Protein AF-A0AAU7DXV3-F1 (afdb_monomer)

Radius of gyration: 28.18 Å; Cα contacts (8 Å, |Δi|>4): 197; chains: 1; bounding box: 68×92×75 Å

Foldseek 3Di:
DDPDDDLQQWADQPVPPRQGDGQKDKAFPPPDDPDDDDDGDIWIWGFDPPADPVLSVVRSVLVVLVVVLVVLVVVLVVCVVVLVVVLVVQVVVCVVVVHDPVSNVVSVVSVVVSVVSVVVSVVSPPDGSDLVVSVVVGPDNGIFTDDPVVSVLLSVLCVVPVVCNVVLSNLVVLLRLLVVLLVLLVVLLVLVVVAPDDDPVVSVVSVVVSVVSVVLSVVSVVVSCCSSPPPPPPPPPPVVVVVVSVVVSVVCSCCSVPPVNVVSVVVSVVSVVVPDDDDPDPPDDDDD

Mean predicted aligned error: 14.92 Å

Solvent-accessible surface area (backbone atoms only — not comparable to full-atom values): 17044 Å² total; per-residue (Å²): 136,85,84,73,74,82,83,77,61,85,39,66,65,47,90,89,71,83,52,65,42,61,53,59,47,77,47,70,58,69,82,84,71,99,60,99,77,71,79,75,52,64,49,33,28,39,37,49,89,82,61,53,74,66,50,47,50,54,48,38,52,53,51,52,52,48,54,51,51,54,51,52,49,53,50,48,64,64,43,48,62,58,49,53,50,51,40,52,52,51,51,51,52,40,62,76,65,68,52,63,77,74,62,56,51,58,51,49,51,51,52,50,52,52,51,50,54,51,48,54,50,53,63,66,56,75,68,69,88,45,72,66,61,50,52,71,75,30,97,54,83,49,68,43,80,46,55,68,67,58,51,52,54,50,51,53,43,28,72,75,37,63,90,52,32,62,60,53,48,54,51,52,44,52,43,46,52,50,51,49,52,49,52,54,51,50,52,50,50,54,56,48,74,72,44,91,88,66,59,68,68,60,54,53,54,51,51,52,51,50,52,51,51,52,50,52,46,52,56,44,49,53,51,50,50,41,71,73,52,65,60,95,66,82,68,72,75,52,67,63,61,57,51,52,49,51,50,52,50,52,50,49,52,48,47,38,67,73,49,49,52,55,49,54,50,50,53,52,46,54,57,50,63,74,64,58,72,81,78,78,78,83,76,75,79,84,79,134

Nearest PDB structures (foldseek):
  3hai-assembly1_B  TM=2.907E-01  e=1.661E-01  Homo sapiens
  3m3w-assembly1_A  TM=2.605E-01  e=4.568E-01  Mus musculus
  4tql-assembly1_A  TM=2.952E-01  e=2.139E+00  synthetic construct
  8x2t-assembly1_A-2  TM=1.668E-01  e=1.256E+00  Homo sapiens

Organism: NCBI:txid3120821

Sequence (288 aa):
MDLRATHHLPGDSVPAAGVTIPRWIEIKDRRDQPQATSAQRSSFYVVSPECTLDDARIFAHLYGQRDRMERTYQLLSKTQTSFVLATVIGVILIVMSQASAWWFLVPAGLIAGHQAILRDAATEIIKPFNAATIAEITKSPMLLSVSKAEYLVVSRFAAKYPKRASEVHRMMWRVRALEKLYGDAEQAVGKLNKRSGVSPAGLVQTRARLAALHKLIHDARTSLHALVNPPRVVNPLQRGNLLELVHEINSVLRLGLDDLVPRIDSQTQQLHERILPDQPDEQTPKLP

Structure (mmCIF, N/CA/C/O backbone):
data_AF-A0AAU7DXV3-F1
#
_entry.id   AF-A0AAU7DXV3-F1
#
loop_
_atom_site.group_PDB
_atom_site.id
_atom_site.type_symbol
_atom_site.label_atom_id
_atom_site.label_alt_id
_atom_site.label_comp_id
_atom_site.label_asym_id
_atom_site.label_entity_id
_atom_site.label_seq_id
_atom_site.pdbx_PDB_ins_code
_atom_site.Cartn_x
_atom_site.Cartn_y
_atom_site.Cartn_z
_atom_site.occupancy
_atom_site.B_iso_or_equiv
_atom_site.auth_seq_id
_atom_site.auth_comp_id
_atom_site.auth_asym_id
_atom_site.auth_atom_id
_atom_site.pdbx_PDB_model_num
ATOM 1 N N . MET A 1 1 ? 26.969 -9.405 -13.796 1.00 23.97 1 MET A N 1
ATOM 2 C CA . MET A 1 1 ? 26.407 -9.061 -12.471 1.00 23.97 1 MET 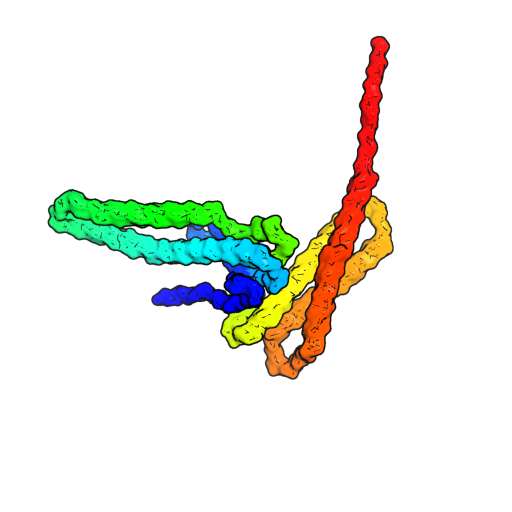A CA 1
ATOM 3 C C . MET A 1 1 ? 24.955 -8.661 -12.674 1.00 23.97 1 MET A C 1
ATOM 5 O O . MET A 1 1 ? 24.682 -7.544 -13.095 1.00 23.97 1 MET A O 1
ATOM 9 N N . ASP A 1 2 ? 24.047 -9.611 -12.462 1.00 21.86 2 ASP A N 1
ATOM 10 C CA . ASP A 1 2 ? 22.609 -9.445 -12.678 1.00 21.86 2 ASP A CA 1
ATOM 11 C C . ASP A 1 2 ? 21.956 -8.691 -11.518 1.00 21.86 2 ASP A C 1
ATOM 13 O O . ASP A 1 2 ? 21.797 -9.215 -10.412 1.00 21.86 2 ASP A O 1
ATOM 17 N N . LEU A 1 3 ? 21.549 -7.448 -11.779 1.00 21.78 3 LEU A N 1
ATOM 18 C CA . LEU A 1 3 ? 20.651 -6.707 -10.900 1.00 21.78 3 LEU A CA 1
ATOM 19 C C . LEU A 1 3 ? 19.242 -7.276 -11.071 1.00 21.78 3 LEU A C 1
ATOM 21 O O . LEU A 1 3 ? 18.533 -6.985 -12.034 1.00 21.78 3 LEU A O 1
ATOM 25 N N . ARG A 1 4 ? 18.918 -8.157 -10.124 1.00 23.36 4 ARG A N 1
ATOM 26 C CA . ARG A 1 4 ? 17.681 -8.920 -9.988 1.00 23.36 4 ARG A CA 1
ATOM 27 C C . ARG A 1 4 ? 16.426 -8.053 -10.082 1.00 23.36 4 ARG A C 1
ATOM 29 O O . ARG A 1 4 ? 16.363 -6.948 -9.550 1.00 23.36 4 ARG A O 1
ATOM 36 N N . ALA A 1 5 ? 15.436 -8.667 -10.721 1.00 24.77 5 ALA A N 1
ATOM 37 C CA . ALA A 1 5 ? 14.042 -8.287 -10.843 1.00 24.77 5 ALA A CA 1
ATOM 38 C C . ALA A 1 5 ? 13.487 -7.502 -9.644 1.00 24.77 5 ALA A C 1
ATOM 40 O O . ALA A 1 5 ? 13.610 -7.917 -8.489 1.00 24.77 5 ALA A O 1
ATOM 41 N N . THR A 1 6 ? 12.775 -6.417 -9.946 1.00 33.44 6 THR A N 1
ATOM 42 C CA . THR A 1 6 ? 11.704 -5.923 -9.085 1.00 33.44 6 THR A CA 1
ATOM 43 C C . THR A 1 6 ? 10.785 -7.106 -8.785 1.00 33.44 6 THR A C 1
ATOM 45 O O . THR A 1 6 ? 10.202 -7.701 -9.690 1.00 33.44 6 THR A O 1
ATOM 48 N N . HIS A 1 7 ? 10.714 -7.517 -7.518 1.00 34.88 7 HIS A N 1
ATOM 49 C CA . HIS A 1 7 ? 9.819 -8.581 -7.072 1.00 34.88 7 HIS A CA 1
ATOM 50 C C . HIS A 1 7 ? 8.361 -8.117 -7.224 1.00 34.88 7 HIS A C 1
ATOM 52 O O . HIS A 1 7 ? 7.724 -7.696 -6.263 1.00 34.88 7 HIS A O 1
ATOM 58 N N . HIS A 1 8 ? 7.821 -8.192 -8.439 1.00 40.97 8 HIS A N 1
ATOM 59 C CA . HIS A 1 8 ? 6.387 -8.148 -8.677 1.00 40.97 8 HIS A CA 1
ATOM 60 C C . HIS A 1 8 ? 5.822 -9.497 -8.248 1.00 40.97 8 HIS A C 1
ATOM 62 O O . HIS A 1 8 ? 5.838 -10.476 -8.990 1.00 40.97 8 HIS A O 1
ATOM 68 N N . LEU A 1 9 ? 5.374 -9.573 -6.999 1.00 40.91 9 LEU A N 1
ATOM 69 C CA . LEU A 1 9 ? 4.515 -10.670 -6.577 1.00 40.91 9 LEU A CA 1
ATOM 70 C C . LEU A 1 9 ? 3.182 -10.536 -7.325 1.00 40.91 9 LEU A C 1
ATOM 72 O O . LEU A 1 9 ? 2.675 -9.415 -7.416 1.00 40.91 9 LEU A O 1
ATOM 76 N N . PRO A 1 10 ? 2.617 -11.635 -7.858 1.00 41.09 10 PRO A N 1
ATOM 77 C CA . PRO A 1 10 ? 1.375 -11.583 -8.618 1.00 41.09 10 PRO A CA 1
ATOM 78 C C . PRO A 1 10 ? 0.284 -10.892 -7.792 1.00 41.09 10 PRO A C 1
ATOM 80 O O . PRO A 1 10 ? 0.083 -11.222 -6.618 1.00 41.09 10 PRO A O 1
ATOM 83 N N . GLY A 1 11 ? -0.349 -9.886 -8.401 1.00 43.00 11 GLY A N 1
ATOM 84 C CA . GLY A 1 11 ? -1.454 -9.125 -7.824 1.00 43.00 11 GLY A CA 1
ATOM 85 C C . GLY A 1 11 ? -2.671 -10.006 -7.544 1.00 43.00 11 GLY A C 1
ATOM 86 O O . GLY A 1 11 ? -2.811 -11.078 -8.132 1.00 43.00 11 GLY A O 1
ATOM 87 N N . ASP A 1 12 ? -3.565 -9.555 -6.663 1.00 44.47 12 ASP A N 1
ATOM 88 C CA . ASP A 1 12 ? -4.934 -10.075 -6.681 1.00 44.47 12 ASP A CA 1
ATOM 89 C C . ASP A 1 12 ? -5.603 -9.518 -7.949 1.00 44.47 12 ASP A C 1
ATOM 91 O O . ASP A 1 12 ? -5.642 -8.307 -8.167 1.00 44.47 12 ASP A O 1
ATOM 95 N N . SER A 1 13 ? -6.076 -10.400 -8.827 1.00 39.62 13 SER A N 1
ATOM 96 C CA . SER A 1 13 ? -6.928 -10.010 -9.949 1.00 39.62 13 SER A CA 1
ATOM 97 C C . SER A 1 13 ? -8.260 -9.518 -9.394 1.00 39.62 13 SER A C 1
ATOM 99 O O . SER A 1 13 ? -8.896 -10.261 -8.645 1.00 39.62 13 SER A O 1
ATOM 101 N N . VAL A 1 14 ? -8.725 -8.329 -9.787 1.00 41.31 14 VAL A N 1
ATOM 102 C CA . VAL A 1 14 ? -10.138 -7.973 -9.599 1.00 41.31 14 VAL A CA 1
ATOM 103 C C . VAL A 1 14 ? -10.930 -8.805 -10.619 1.00 41.31 14 VAL A C 1
ATOM 105 O O . VAL A 1 14 ? -10.801 -8.563 -11.824 1.00 41.31 14 VAL A O 1
ATOM 108 N N . PRO A 1 15 ? -11.709 -9.817 -10.188 1.00 38.31 15 PRO A N 1
ATOM 109 C CA . PRO A 1 15 ? -12.202 -10.870 -11.080 1.00 38.31 15 PRO A CA 1
ATOM 110 C C . PRO A 1 15 ? -13.243 -10.393 -12.107 1.00 38.31 15 PRO A C 1
ATOM 112 O O . PRO A 1 15 ? -13.575 -11.142 -13.017 1.00 38.31 15 PRO A O 1
ATOM 115 N N . ALA A 1 16 ? -13.722 -9.147 -12.019 1.00 38.19 16 ALA A N 1
ATOM 116 C CA . ALA A 1 16 ? -14.745 -8.610 -12.916 1.00 38.19 16 ALA A CA 1
ATOM 117 C C . ALA A 1 16 ? -14.208 -7.820 -14.133 1.00 38.19 16 ALA A C 1
ATOM 119 O O . ALA A 1 16 ? -15.005 -7.448 -14.988 1.00 38.19 16 ALA A O 1
ATOM 120 N N . ALA A 1 17 ? -12.898 -7.536 -14.244 1.00 37.44 17 ALA A N 1
ATOM 121 C CA . ALA A 1 17 ? -12.400 -6.634 -15.304 1.00 37.44 17 ALA A CA 1
ATOM 122 C C . ALA A 1 17 ? -11.000 -6.911 -15.878 1.00 37.44 17 ALA A C 1
ATOM 124 O O . ALA A 1 17 ? -10.535 -6.133 -16.708 1.00 37.44 17 ALA A O 1
ATOM 125 N N . GLY A 1 18 ? -10.289 -7.956 -15.442 1.00 51.56 18 GLY A N 1
ATOM 126 C CA . GLY A 1 18 ? -8.936 -8.242 -15.951 1.00 51.56 18 GLY A CA 1
ATOM 127 C C . GLY A 1 18 ? -7.875 -7.187 -15.587 1.00 51.56 18 GLY A C 1
ATOM 128 O O . GLY A 1 18 ? -6.775 -7.201 -16.134 1.00 51.56 18 GLY A O 1
ATOM 129 N N . VAL A 1 19 ? -8.174 -6.278 -14.652 1.00 55.31 19 VAL A N 1
ATOM 130 C CA . VAL A 1 19 ? -7.225 -5.276 -14.152 1.00 55.31 19 VAL A CA 1
ATOM 131 C C . VAL A 1 19 ? -6.403 -5.900 -13.025 1.00 55.31 19 VAL A C 1
ATOM 133 O O . VAL A 1 19 ? -6.950 -6.333 -12.009 1.00 55.31 19 VAL A O 1
ATOM 136 N N . THR A 1 20 ? -5.084 -5.960 -13.215 1.00 64.12 20 THR A N 1
ATOM 137 C CA . THR A 1 20 ? -4.144 -6.468 -12.207 1.00 64.12 20 THR A CA 1
ATOM 138 C C . THR A 1 20 ? -3.456 -5.294 -11.529 1.00 64.12 20 THR A C 1
ATOM 140 O O . THR A 1 20 ? -2.742 -4.535 -12.182 1.00 64.12 20 THR A O 1
ATOM 143 N N . ILE A 1 21 ? -3.651 -5.161 -10.218 1.00 70.25 21 ILE A N 1
ATOM 144 C CA . ILE A 1 21 ? -2.950 -4.176 -9.392 1.00 70.25 21 ILE A CA 1
ATOM 145 C C . ILE A 1 21 ? -1.972 -4.887 -8.445 1.00 70.25 21 ILE A C 1
ATOM 147 O O . ILE A 1 21 ? -2.257 -5.989 -7.968 1.00 70.25 21 ILE A O 1
ATOM 151 N N . PRO A 1 22 ? -0.791 -4.308 -8.176 1.00 75.38 22 PRO A N 1
ATOM 152 C CA . PRO A 1 22 ? 0.138 -4.858 -7.195 1.00 75.38 22 PRO A CA 1
ATOM 153 C C . PRO A 1 22 ? -0.480 -4.862 -5.789 1.00 75.38 22 PRO A C 1
ATOM 155 O O . PRO A 1 22 ? -1.166 -3.923 -5.406 1.00 75.38 22 PRO A O 1
ATOM 158 N N . ARG A 1 23 ? -0.177 -5.890 -4.987 1.00 79.50 23 ARG A N 1
ATOM 159 C CA . ARG A 1 23 ? -0.585 -5.962 -3.566 1.00 79.50 23 ARG A CA 1
ATOM 160 C C . ARG A 1 23 ? 0.191 -4.979 -2.678 1.00 79.50 23 ARG A C 1
ATOM 162 O O . ARG A 1 23 ? -0.316 -4.493 -1.668 1.00 79.50 23 ARG A O 1
ATOM 169 N N . TRP A 1 24 ? 1.431 -4.695 -3.068 1.00 85.31 24 TRP A N 1
ATOM 170 C CA . TRP A 1 24 ? 2.390 -3.868 -2.338 1.00 85.31 24 TRP A CA 1
ATOM 171 C C . TRP A 1 24 ? 3.151 -3.004 -3.331 1.00 85.31 24 TRP A C 1
ATOM 173 O O . TRP A 1 24 ? 3.519 -3.487 -4.404 1.00 85.31 24 TRP A O 1
ATOM 183 N N . ILE A 1 25 ? 3.426 -1.757 -2.967 1.00 80.06 25 ILE A N 1
ATOM 184 C CA . ILE A 1 25 ? 4.182 -0.836 -3.812 1.00 80.06 25 ILE A CA 1
ATOM 185 C C . ILE A 1 25 ? 5.296 -0.150 -3.028 1.00 80.06 25 ILE A C 1
ATOM 187 O O . ILE A 1 25 ? 5.135 0.231 -1.870 1.00 80.06 25 ILE A O 1
ATOM 191 N N . GLU A 1 26 ? 6.422 0.044 -3.702 1.00 82.12 26 GLU A N 1
ATOM 192 C CA . GLU A 1 26 ? 7.505 0.919 -3.271 1.00 82.12 26 GLU A CA 1
ATOM 193 C C . GLU A 1 26 ? 7.492 2.163 -4.163 1.00 82.12 26 GLU A C 1
ATOM 195 O O . GLU A 1 26 ? 7.680 2.085 -5.379 1.00 82.12 26 GLU A O 1
ATOM 200 N N . ILE A 1 27 ? 7.263 3.327 -3.570 1.00 75.25 27 ILE A N 1
ATOM 201 C CA . ILE A 1 27 ? 7.358 4.620 -4.239 1.00 75.25 27 ILE A CA 1
ATOM 202 C C . ILE A 1 27 ? 8.706 5.221 -3.862 1.00 75.25 27 ILE A C 1
ATOM 204 O O . ILE A 1 27 ? 8.940 5.566 -2.708 1.00 75.25 27 ILE A O 1
ATOM 208 N N . LYS A 1 28 ? 9.601 5.343 -4.839 1.00 72.00 28 LYS A N 1
ATOM 209 C CA . LYS A 1 28 ? 10.883 6.022 -4.651 1.00 72.00 28 LYS A CA 1
ATOM 210 C C . LYS A 1 28 ? 10.641 7.515 -4.806 1.00 72.00 28 LYS A C 1
ATOM 212 O O . LYS A 1 28 ? 10.245 7.946 -5.889 1.00 72.00 28 LYS A O 1
ATOM 217 N N . ASP A 1 29 ? 10.865 8.283 -3.748 1.00 62.59 29 ASP A N 1
ATOM 218 C CA . ASP A 1 29 ? 10.876 9.733 -3.845 1.00 62.59 29 ASP A CA 1
ATOM 219 C C . ASP A 1 29 ? 12.125 10.143 -4.630 1.00 62.59 29 ASP A C 1
ATOM 221 O O . ASP A 1 29 ? 13.260 9.874 -4.229 1.00 62.59 29 ASP A O 1
ATOM 225 N N . ARG A 1 30 ? 11.894 10.679 -5.828 1.00 56.53 30 ARG A N 1
ATOM 226 C CA . ARG A 1 30 ? 12.933 11.215 -6.715 1.00 56.53 30 ARG A CA 1
ATOM 227 C C . ARG A 1 30 ? 12.805 12.728 -6.875 1.00 56.53 30 ARG A C 1
ATOM 229 O O . ARG A 1 30 ? 13.475 13.288 -7.740 1.00 56.53 30 ARG A O 1
ATOM 236 N N . ARG A 1 31 ? 11.934 13.379 -6.090 1.00 53.12 31 ARG A N 1
ATOM 237 C CA . ARG A 1 31 ? 11.897 14.838 -6.017 1.00 53.12 31 ARG A CA 1
ATOM 238 C C . ARG A 1 31 ? 13.199 15.234 -5.327 1.00 53.12 31 ARG A C 1
ATOM 240 O O . ARG A 1 31 ? 13.402 14.921 -4.163 1.00 53.12 31 ARG A O 1
ATOM 247 N N . ASP A 1 32 ? 14.104 15.798 -6.114 1.00 40.12 32 ASP A N 1
ATOM 248 C CA . ASP A 1 32 ? 15.431 16.266 -5.720 1.00 40.12 32 ASP A CA 1
ATOM 249 C C . ASP A 1 32 ? 16.461 15.163 -5.432 1.00 4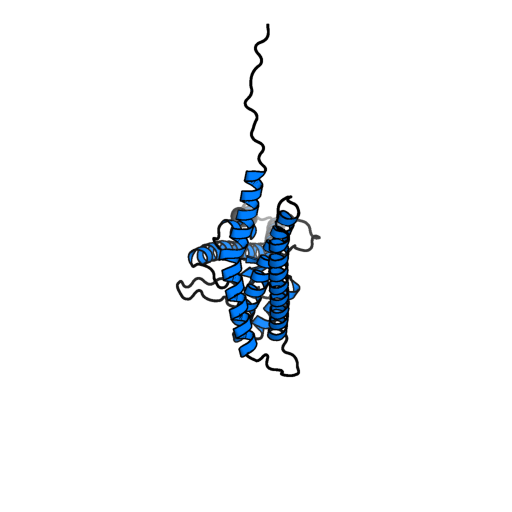0.12 32 ASP A C 1
ATOM 251 O O . ASP A 1 32 ? 16.643 14.739 -4.296 1.00 40.12 32 ASP A O 1
ATOM 255 N N . GLN A 1 33 ? 17.213 14.749 -6.463 1.00 36.88 33 GLN A N 1
ATOM 256 C CA . GLN A 1 33 ? 18.683 14.869 -6.432 1.00 36.88 33 GLN A CA 1
ATOM 257 C C . GLN A 1 33 ? 19.378 14.307 -7.684 1.00 36.88 33 GLN A C 1
ATOM 259 O O . GLN A 1 33 ? 19.344 13.101 -7.936 1.00 36.88 33 GLN A O 1
ATOM 264 N N . PRO A 1 34 ? 20.153 15.147 -8.387 1.00 36.94 34 PRO A N 1
ATOM 265 C CA . PRO A 1 34 ? 21.381 14.752 -9.047 1.00 36.94 34 PRO A CA 1
ATOM 266 C C . PRO A 1 34 ? 22.548 14.940 -8.061 1.00 36.94 34 PRO A C 1
ATOM 268 O O . PRO A 1 34 ? 23.355 15.838 -8.248 1.00 36.94 34 PRO A O 1
ATOM 271 N N . GLN A 1 35 ? 22.629 14.173 -6.967 1.00 33.81 35 GLN A N 1
ATOM 272 C CA . GLN A 1 35 ? 23.825 14.163 -6.109 1.00 33.81 35 GLN A CA 1
ATOM 273 C C . GLN A 1 35 ? 23.895 12.899 -5.241 1.00 33.81 35 GLN A C 1
ATOM 275 O O . GLN A 1 35 ? 22.903 12.411 -4.711 1.00 33.81 35 GLN A O 1
ATOM 280 N N . ALA A 1 36 ? 25.098 12.339 -5.159 1.00 40.47 36 ALA A N 1
ATOM 281 C CA . ALA A 1 36 ? 25.401 10.954 -4.817 1.00 40.47 36 ALA A CA 1
ATOM 282 C C . ALA A 1 36 ? 25.340 10.588 -3.316 1.00 40.47 36 ALA A C 1
ATOM 284 O O . ALA A 1 36 ? 26.033 9.660 -2.905 1.00 40.47 36 ALA A O 1
ATOM 285 N N . THR A 1 37 ? 24.554 11.273 -2.479 1.00 42.19 37 THR A N 1
ATOM 286 C CA . THR A 1 37 ? 24.657 11.082 -1.014 1.00 42.19 37 THR A CA 1
ATOM 287 C C . THR A 1 37 ? 23.368 11.119 -0.193 1.00 42.19 37 THR A C 1
ATOM 289 O O . THR A 1 37 ? 23.448 10.822 0.999 1.00 42.19 37 THR A O 1
ATOM 292 N N . SER A 1 38 ? 22.170 11.363 -0.744 1.00 40.47 38 SER A N 1
ATOM 293 C CA . SER A 1 38 ? 20.954 11.106 0.048 1.00 40.47 38 SER A CA 1
ATOM 294 C C . SER A 1 38 ? 20.509 9.650 -0.074 1.00 40.47 38 SER A C 1
ATOM 296 O O . SER A 1 38 ? 20.366 9.093 -1.162 1.00 40.47 38 SER A O 1
ATOM 298 N N . ALA A 1 39 ? 20.287 9.004 1.070 1.00 44.12 39 ALA A N 1
ATOM 299 C CA . ALA A 1 39 ? 19.593 7.730 1.117 1.00 44.12 39 ALA A CA 1
ATOM 300 C C . ALA A 1 39 ? 18.237 7.897 0.418 1.00 44.12 39 ALA A C 1
ATOM 302 O O . ALA A 1 39 ? 17.371 8.618 0.910 1.00 44.12 39 ALA A O 1
ATOM 303 N N . GLN A 1 40 ? 18.080 7.243 -0.733 1.00 53.28 40 GLN A N 1
ATOM 304 C CA . GLN A 1 40 ? 16.873 7.247 -1.552 1.00 53.28 40 GLN A CA 1
ATOM 305 C C . GLN A 1 40 ? 15.633 7.021 -0.669 1.00 53.28 40 GLN A C 1
ATOM 307 O O . GLN A 1 40 ? 15.395 5.904 -0.192 1.00 53.28 40 GLN A O 1
ATOM 312 N N . ARG A 1 41 ? 14.864 8.088 -0.400 1.00 65.12 41 ARG A N 1
ATOM 313 C CA . ARG A 1 41 ? 13.672 8.032 0.456 1.00 65.12 41 ARG A CA 1
ATOM 314 C C . ARG A 1 41 ? 12.610 7.231 -0.280 1.00 65.12 41 ARG A C 1
ATOM 316 O O . ARG A 1 41 ? 11.986 7.701 -1.219 1.00 65.12 41 ARG A O 1
ATOM 323 N N . SER A 1 42 ? 12.468 5.970 0.100 1.00 74.31 42 SER A N 1
ATOM 324 C CA . SER A 1 42 ? 11.475 5.071 -0.480 1.00 74.31 42 SER A CA 1
ATOM 325 C C . SER A 1 42 ? 10.332 4.923 0.512 1.00 74.31 42 SER A C 1
ATOM 327 O O . SER A 1 42 ? 10.566 4.582 1.673 1.00 74.31 42 SER A O 1
ATOM 329 N N . SER A 1 43 ? 9.115 5.192 0.057 1.00 81.75 43 SER A N 1
ATOM 330 C CA . SER A 1 43 ? 7.888 5.007 0.823 1.00 81.75 43 SER A CA 1
ATOM 331 C C . SER A 1 43 ? 7.209 3.719 0.383 1.00 81.75 43 SER A C 1
ATOM 333 O O . SER A 1 43 ? 7.095 3.436 -0.808 1.00 81.75 43 SER A O 1
ATOM 335 N N . PHE A 1 44 ? 6.757 2.926 1.345 1.00 85.31 44 PHE A N 1
ATOM 336 C CA . PHE A 1 44 ? 6.184 1.609 1.098 1.00 85.31 44 PHE A CA 1
ATOM 337 C C . PHE A 1 44 ? 4.704 1.635 1.440 1.00 85.31 44 PHE A C 1
ATOM 339 O O . PHE A 1 44 ? 4.317 2.186 2.472 1.00 85.31 44 PHE A O 1
ATOM 346 N N . TYR A 1 45 ? 3.884 1.031 0.586 1.00 85.44 45 TYR A N 1
ATOM 347 C CA . TYR A 1 45 ? 2.444 0.974 0.784 1.00 85.44 45 TYR A CA 1
ATOM 348 C C . TYR A 1 45 ? 1.915 -0.430 0.532 1.00 85.44 45 TYR A C 1
ATOM 350 O O . TYR A 1 45 ? 2.383 -1.149 -0.355 1.00 85.44 45 TYR A O 1
ATOM 358 N N . VAL A 1 46 ? 0.900 -0.797 1.303 1.00 87.88 46 VAL A N 1
ATOM 359 C CA . VAL A 1 46 ? -0.026 -1.871 0.948 1.00 87.88 46 VAL A CA 1
ATOM 360 C C . VAL A 1 46 ? -1.165 -1.258 0.129 1.00 87.88 46 VAL A C 1
ATOM 362 O O . VAL A 1 46 ? -1.524 -0.104 0.359 1.00 87.88 46 VAL A O 1
ATOM 365 N N . VAL A 1 47 ? -1.681 -1.992 -0.857 1.00 85.75 47 VAL A N 1
ATOM 366 C CA . VAL A 1 47 ? -2.779 -1.548 -1.736 1.00 85.75 47 VAL A CA 1
ATOM 367 C C . VAL A 1 47 ? -4.090 -2.182 -1.285 1.00 85.75 47 VAL A C 1
ATOM 369 O O . VAL A 1 47 ? -4.086 -3.339 -0.858 1.00 85.75 47 VAL A O 1
ATOM 372 N N . SER A 1 48 ? -5.201 -1.451 -1.381 1.00 84.88 48 SER A N 1
ATOM 373 C CA . SER A 1 48 ? -6.512 -1.964 -0.974 1.0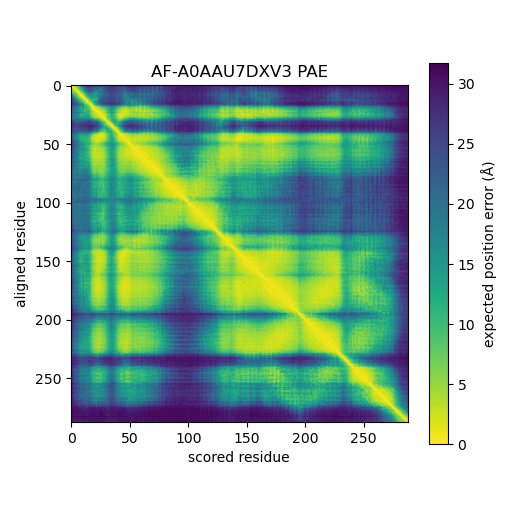0 84.88 48 SER A CA 1
ATOM 374 C C . SER A 1 48 ? -6.923 -3.199 -1.784 1.00 84.88 48 SER A C 1
ATOM 376 O O . SER A 1 48 ? -6.938 -3.129 -3.013 1.00 84.88 48 SER A O 1
ATOM 378 N N . PRO A 1 49 ? -7.296 -4.316 -1.130 1.00 78.88 49 PRO A N 1
ATOM 379 C CA . PRO A 1 49 ? -7.925 -5.454 -1.794 1.00 78.88 49 PRO A CA 1
ATOM 380 C C . PRO A 1 49 ? -9.408 -5.205 -2.120 1.00 78.88 49 PRO A C 1
ATOM 382 O O . PRO A 1 49 ? -9.999 -5.980 -2.865 1.00 78.88 49 PRO A O 1
ATOM 385 N N . GLU A 1 50 ? -10.019 -4.159 -1.555 1.00 76.06 50 GLU A N 1
ATOM 386 C CA . GLU A 1 50 ? -11.457 -3.859 -1.647 1.00 76.06 50 GLU A CA 1
ATOM 387 C C . GLU A 1 50 ? -11.710 -2.599 -2.496 1.00 76.06 50 GLU A C 1
ATOM 389 O O . GLU A 1 50 ? -12.597 -1.797 -2.222 1.00 76.06 50 GLU A O 1
ATOM 394 N N . CYS A 1 51 ? -10.893 -2.392 -3.529 1.00 72.81 51 CYS A N 1
ATOM 395 C CA . CYS A 1 51 ? -11.007 -1.248 -4.426 1.00 72.81 51 CYS A CA 1
ATOM 396 C C . CYS A 1 51 ? -12.211 -1.356 -5.367 1.00 72.81 51 CYS A C 1
ATOM 398 O O . CYS A 1 51 ? -12.480 -2.422 -5.931 1.00 72.81 51 CYS A O 1
ATOM 400 N N . THR A 1 52 ? -12.889 -0.229 -5.602 1.00 77.38 52 THR A N 1
ATOM 401 C CA . THR A 1 52 ? -13.876 -0.151 -6.681 1.00 77.38 52 THR A CA 1
ATOM 402 C C . THR A 1 52 ? -13.185 -0.344 -8.031 1.00 77.38 52 THR A C 1
ATOM 404 O O . THR A 1 52 ? -11.985 -0.106 -8.185 1.00 77.38 52 THR A O 1
ATOM 407 N N . LEU A 1 53 ? -13.938 -0.797 -9.028 1.00 77.81 53 LEU A N 1
ATOM 408 C CA . LEU A 1 53 ? -13.401 -1.072 -10.359 1.00 77.81 53 LEU A CA 1
ATOM 409 C C . LEU A 1 53 ? -12.851 0.201 -11.028 1.00 77.81 53 LEU A C 1
ATOM 411 O O . LEU A 1 53 ? -11.827 0.144 -11.710 1.00 77.81 53 LEU A O 1
ATOM 415 N N . ASP A 1 54 ? -13.489 1.345 -10.786 1.00 79.19 54 ASP A N 1
ATOM 416 C CA . ASP A 1 54 ? -13.047 2.639 -11.304 1.00 79.19 54 ASP A CA 1
ATOM 417 C C . ASP A 1 54 ? -11.758 3.109 -10.619 1.00 79.19 54 ASP A C 1
ATOM 419 O O . ASP A 1 54 ? -10.794 3.444 -11.311 1.00 79.19 54 ASP A O 1
ATOM 423 N N . ASP A 1 55 ? -11.680 3.025 -9.284 1.00 79.19 55 ASP A N 1
ATOM 424 C CA . ASP A 1 55 ? -10.452 3.341 -8.542 1.00 79.19 55 ASP A CA 1
ATOM 425 C C . ASP A 1 55 ? -9.298 2.416 -8.972 1.00 79.19 55 ASP A C 1
ATOM 427 O O . ASP A 1 55 ? -8.171 2.868 -9.181 1.00 79.19 55 ASP A O 1
ATOM 431 N N . ALA A 1 56 ? -9.580 1.125 -9.189 1.00 77.50 56 ALA A N 1
ATOM 432 C CA . ALA A 1 56 ? -8.597 0.149 -9.652 1.00 77.50 56 ALA A CA 1
ATOM 433 C C . ALA A 1 56 ? -8.067 0.471 -11.058 1.00 77.50 56 ALA A C 1
ATOM 435 O O . ALA A 1 56 ? -6.872 0.312 -11.309 1.00 77.50 56 ALA A O 1
ATOM 436 N N . ARG A 1 57 ? -8.920 0.946 -11.977 1.00 79.38 57 ARG A N 1
ATOM 437 C CA . ARG A 1 57 ? -8.505 1.386 -13.321 1.00 79.38 57 ARG A CA 1
ATOM 438 C C . ARG A 1 57 ? -7.634 2.634 -13.263 1.00 79.38 57 ARG A C 1
ATOM 440 O O . ARG A 1 57 ? -6.588 2.663 -13.911 1.00 79.38 57 ARG A O 1
ATOM 447 N N . ILE A 1 58 ? -8.042 3.636 -12.481 1.00 77.88 58 ILE A N 1
ATOM 448 C CA . ILE A 1 58 ? -7.267 4.867 -12.270 1.00 77.88 58 ILE A CA 1
ATOM 449 C C . ILE A 1 58 ? -5.892 4.506 -11.706 1.00 77.88 58 ILE A C 1
ATOM 451 O O . ILE A 1 58 ? -4.861 4.905 -12.250 1.00 77.88 58 ILE A O 1
ATOM 455 N N . PHE A 1 59 ? -5.871 3.674 -10.666 1.00 78.75 59 PHE A N 1
ATOM 456 C CA . PHE A 1 59 ? -4.641 3.215 -10.045 1.00 78.75 59 PHE A CA 1
ATOM 457 C C . PHE A 1 59 ? -3.755 2.431 -11.018 1.00 78.75 59 PHE A C 1
ATOM 459 O O . PHE A 1 59 ? -2.565 2.718 -11.120 1.00 78.75 59 PHE A O 1
ATOM 466 N N . ALA A 1 60 ? -4.313 1.479 -11.770 1.00 78.44 60 ALA A N 1
ATOM 467 C CA . ALA A 1 60 ? -3.567 0.693 -12.750 1.00 78.44 60 ALA A CA 1
ATOM 468 C C . ALA A 1 60 ? -2.967 1.569 -13.860 1.00 78.44 60 ALA A C 1
ATOM 470 O O . ALA A 1 60 ? -1.826 1.347 -14.263 1.00 78.44 60 ALA A O 1
ATOM 471 N N . HIS A 1 61 ? -3.695 2.590 -14.321 1.00 78.88 61 HIS A N 1
ATOM 472 C CA . HIS A 1 61 ? -3.192 3.541 -15.309 1.00 78.88 61 HIS A CA 1
ATOM 473 C C . HIS A 1 61 ? -1.996 4.340 -14.770 1.00 78.88 61 HIS A C 1
ATOM 475 O O . HIS A 1 61 ? -0.930 4.356 -15.392 1.00 78.88 61 HIS A O 1
ATOM 481 N N . LEU A 1 62 ? -2.145 4.942 -13.586 1.00 77.69 62 LEU A N 1
ATOM 482 C CA . LEU A 1 62 ? -1.092 5.730 -12.935 1.00 77.69 62 LEU A CA 1
ATOM 483 C C . LEU A 1 62 ? 0.128 4.871 -12.582 1.00 77.69 62 LEU A C 1
ATOM 485 O O . LEU A 1 62 ? 1.275 5.268 -12.792 1.00 77.69 62 LEU A O 1
ATOM 489 N N . TYR A 1 63 ? -0.106 3.661 -12.079 1.00 77.69 63 TYR A N 1
ATOM 490 C CA . TYR A 1 63 ? 0.960 2.724 -11.750 1.00 77.69 63 TYR A CA 1
ATOM 491 C C . TYR A 1 63 ? 1.674 2.209 -13.008 1.00 77.69 63 TYR A C 1
ATOM 493 O O . TYR A 1 63 ? 2.898 2.095 -13.019 1.00 77.69 63 TYR A O 1
ATOM 501 N N . GLY A 1 64 ? 0.943 1.959 -14.097 1.00 75.94 64 GLY A N 1
ATOM 502 C CA . GLY A 1 64 ? 1.517 1.571 -15.386 1.00 75.94 64 GLY A CA 1
ATOM 503 C C . GLY A 1 64 ? 2.351 2.680 -16.038 1.00 75.94 64 GLY A C 1
ATOM 504 O O . GLY A 1 64 ? 3.339 2.393 -16.712 1.00 75.94 64 GLY A O 1
ATOM 505 N N . GLN A 1 65 ? 2.003 3.954 -15.832 1.00 74.56 65 GLN A N 1
ATOM 506 C CA . GLN A 1 65 ? 2.867 5.082 -16.209 1.00 74.56 65 GLN A CA 1
ATOM 507 C C . GLN A 1 65 ? 4.169 5.075 -15.396 1.00 74.56 65 GLN A C 1
ATOM 509 O O . GLN A 1 65 ? 5.250 5.096 -15.981 1.00 74.56 65 GLN A O 1
ATOM 514 N N . ARG A 1 66 ? 4.082 4.923 -14.067 1.00 75.81 66 ARG A N 1
ATOM 515 C CA . ARG A 1 66 ? 5.256 4.808 -13.182 1.00 75.81 66 ARG A CA 1
ATOM 516 C C . ARG A 1 66 ? 6.193 3.671 -13.599 1.00 75.81 66 ARG A C 1
ATOM 518 O O . ARG A 1 66 ? 7.401 3.872 -13.659 1.00 75.81 66 ARG A O 1
ATOM 525 N N . ASP A 1 67 ? 5.659 2.474 -13.828 1.00 73.31 67 ASP A N 1
ATOM 526 C CA . ASP A 1 67 ? 6.463 1.293 -14.169 1.00 73.31 67 ASP A CA 1
ATOM 527 C C . ASP A 1 67 ? 7.183 1.473 -15.515 1.00 73.31 67 ASP A C 1
ATOM 529 O O . ASP A 1 67 ? 8.378 1.194 -15.621 1.00 73.31 67 ASP A O 1
ATOM 533 N N . ARG A 1 68 ? 6.502 2.046 -16.517 1.00 72.50 68 ARG A N 1
ATOM 534 C CA . ARG A 1 68 ? 7.137 2.435 -17.786 1.00 72.50 68 ARG A CA 1
ATOM 535 C C . ARG A 1 68 ? 8.270 3.432 -17.565 1.00 72.50 68 ARG A C 1
ATOM 537 O O . ARG A 1 68 ? 9.384 3.167 -18.005 1.00 72.50 68 ARG A O 1
ATOM 544 N N . MET A 1 69 ? 8.036 4.497 -16.799 1.00 71.19 69 MET A N 1
ATOM 545 C CA . MET A 1 69 ? 9.073 5.479 -16.474 1.00 71.19 69 MET A CA 1
ATOM 546 C C . MET A 1 69 ? 10.271 4.859 -15.741 1.00 71.19 69 MET A C 1
ATOM 548 O O . MET A 1 69 ? 11.418 5.176 -16.056 1.00 71.19 69 MET A O 1
ATOM 552 N N . GLU A 1 70 ? 10.041 3.975 -14.762 1.00 71.44 70 GLU A N 1
ATOM 553 C CA . GLU A 1 70 ? 11.121 3.323 -14.012 1.00 71.44 70 GLU A CA 1
ATOM 554 C C . GLU A 1 70 ? 11.966 2.426 -14.928 1.00 71.44 70 GLU A C 1
ATOM 556 O O . GLU A 1 70 ? 13.197 2.459 -14.839 1.00 71.44 70 GLU A O 1
ATOM 561 N N . ARG A 1 71 ? 11.336 1.698 -15.860 1.00 72.94 71 ARG A N 1
ATOM 562 C CA . ARG A 1 71 ? 12.035 0.898 -16.878 1.00 72.94 71 ARG A CA 1
ATOM 563 C C . ARG A 1 71 ? 12.824 1.766 -17.850 1.00 72.94 71 ARG A C 1
ATOM 565 O O . ARG A 1 71 ? 14.000 1.481 -18.071 1.00 72.94 71 ARG A O 1
ATOM 572 N N . THR A 1 72 ? 12.228 2.836 -18.375 1.00 70.31 72 THR A N 1
ATOM 573 C CA . THR A 1 72 ? 12.899 3.778 -19.285 1.00 70.31 72 THR A CA 1
ATOM 574 C C . THR A 1 72 ? 14.124 4.395 -18.615 1.00 70.31 72 THR A C 1
ATOM 576 O O . THR A 1 72 ? 15.207 4.395 -19.194 1.00 70.31 72 THR A O 1
ATOM 579 N N . TYR A 1 73 ? 14.014 4.807 -17.348 1.00 69.12 73 TYR A N 1
ATOM 580 C CA . TYR A 1 73 ? 15.156 5.295 -16.571 1.00 69.12 73 TYR A CA 1
ATOM 581 C C . TYR A 1 73 ? 16.244 4.244 -16.358 1.00 69.12 73 TYR A C 1
ATOM 583 O O . TYR A 1 73 ? 17.428 4.550 -16.483 1.00 69.12 73 TYR A O 1
ATOM 591 N N . GLN A 1 74 ? 15.873 3.014 -15.998 1.00 69.38 74 GLN A N 1
ATOM 592 C CA . GLN A 1 74 ? 16.850 1.945 -15.801 1.00 69.38 74 GLN A CA 1
ATOM 593 C C . GLN A 1 74 ? 17.590 1.630 -17.106 1.00 69.38 74 GLN A C 1
ATOM 595 O O . GLN A 1 74 ? 18.810 1.477 -17.087 1.00 69.38 74 GLN A O 1
ATOM 600 N N . LEU A 1 75 ? 16.878 1.591 -18.234 1.00 68.81 75 LEU A N 1
ATOM 601 C CA . LEU A 1 75 ? 17.469 1.410 -19.559 1.00 68.81 75 LEU A CA 1
ATOM 602 C C . LEU A 1 75 ? 18.393 2.572 -19.927 1.00 68.81 75 LEU A C 1
ATOM 604 O O . LEU A 1 75 ? 19.537 2.322 -20.297 1.00 68.81 75 LEU A O 1
ATOM 608 N N . LEU A 1 76 ? 17.951 3.821 -19.757 1.00 67.62 76 LEU A N 1
ATOM 609 C CA . LEU A 1 76 ? 18.768 5.015 -19.993 1.00 67.62 76 LEU A CA 1
ATOM 610 C C . LEU A 1 76 ? 20.041 5.003 -19.142 1.00 67.62 76 LEU A C 1
ATOM 612 O O . LEU A 1 76 ? 21.134 5.148 -19.675 1.00 67.62 76 LEU A O 1
ATOM 616 N N . SER A 1 77 ? 19.926 4.736 -17.839 1.00 67.94 77 SER A N 1
ATOM 617 C CA . SER A 1 77 ? 21.086 4.707 -16.937 1.00 67.94 77 SER A CA 1
ATOM 618 C C . SER A 1 77 ? 22.105 3.618 -17.295 1.00 67.94 77 SER A C 1
ATOM 620 O O . SER A 1 77 ? 23.306 3.846 -17.189 1.00 67.94 77 SER A O 1
ATOM 622 N N . LYS A 1 78 ? 21.651 2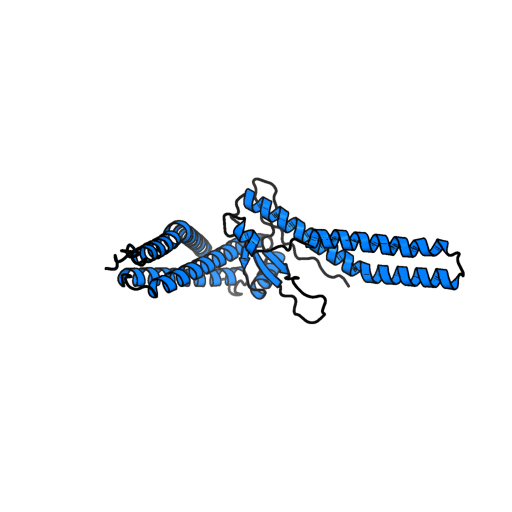.447 -17.766 1.00 71.81 78 LYS A N 1
ATOM 623 C CA . LYS A 1 78 ? 22.537 1.357 -18.209 1.00 71.81 78 LYS A CA 1
ATOM 624 C C . LYS A 1 78 ? 23.188 1.644 -19.560 1.00 71.81 78 LYS A C 1
ATOM 626 O O . LYS A 1 78 ? 24.318 1.230 -19.789 1.00 71.81 78 LYS A O 1
ATOM 631 N N . THR A 1 79 ? 22.471 2.314 -20.459 1.00 71.00 79 THR A N 1
ATOM 632 C CA . THR A 1 79 ? 22.923 2.563 -21.836 1.00 71.00 79 THR A CA 1
ATOM 633 C C . THR A 1 79 ? 23.773 3.823 -21.962 1.00 71.00 79 THR A C 1
ATOM 635 O O . THR A 1 79 ? 24.604 3.884 -22.861 1.00 71.00 79 THR A O 1
ATOM 638 N N . GLN A 1 80 ? 23.642 4.792 -21.049 1.00 74.06 80 GLN A N 1
ATOM 639 C CA . GLN A 1 80 ? 24.349 6.074 -21.104 1.00 74.06 80 GLN A CA 1
ATOM 640 C C . GLN A 1 80 ? 25.874 5.910 -21.150 1.00 74.06 80 GLN A C 1
ATOM 642 O O . GLN A 1 80 ? 26.527 6.506 -22.003 1.00 74.06 80 GLN A O 1
ATOM 647 N N . THR A 1 81 ? 26.459 5.068 -20.293 1.00 73.06 81 THR A N 1
ATOM 648 C CA . THR A 1 81 ? 27.917 4.858 -20.273 1.00 73.06 81 THR A CA 1
ATOM 649 C C . THR A 1 81 ? 28.415 4.184 -21.551 1.00 73.06 81 THR A C 1
ATOM 651 O O . THR A 1 81 ? 29.397 4.634 -22.135 1.00 73.06 81 THR A O 1
ATOM 654 N N . SER A 1 82 ? 27.723 3.142 -22.025 1.00 76.69 82 SER A N 1
ATOM 655 C CA . SER A 1 82 ? 28.073 2.450 -23.273 1.00 76.69 82 SER A CA 1
ATOM 656 C C . SER A 1 82 ? 27.935 3.361 -24.490 1.00 76.69 82 SER A C 1
ATOM 658 O O . SER A 1 82 ? 28.769 3.324 -25.388 1.00 76.69 82 SER A O 1
ATOM 660 N N . PHE A 1 83 ? 26.907 4.205 -24.498 1.00 78.19 83 PHE A N 1
ATOM 661 C CA . PHE A 1 83 ? 26.643 5.159 -25.561 1.00 78.19 83 PHE A CA 1
ATOM 662 C C . PHE A 1 83 ? 27.712 6.262 -25.618 1.00 78.19 83 PHE A C 1
ATOM 664 O O . PHE A 1 83 ? 28.266 6.534 -26.685 1.00 78.19 83 PHE A O 1
ATOM 671 N N . VAL A 1 84 ? 28.060 6.855 -24.470 1.00 78.62 84 VAL A N 1
ATOM 672 C CA . VAL A 1 84 ? 29.143 7.847 -24.373 1.00 78.62 84 VAL A CA 1
ATOM 673 C C . VAL A 1 84 ? 30.466 7.231 -24.822 1.00 78.62 84 VAL A C 1
ATOM 675 O O . VAL A 1 84 ? 31.169 7.825 -25.636 1.00 78.62 84 VAL A O 1
ATOM 678 N N . LEU A 1 85 ? 30.776 6.014 -24.367 1.00 81.00 85 LEU A N 1
ATOM 679 C CA . LEU A 1 85 ? 32.004 5.316 -24.741 1.00 81.00 85 LEU A CA 1
ATOM 680 C C . LEU A 1 85 ? 32.066 5.029 -26.250 1.00 81.00 85 LEU A C 1
ATOM 682 O O . LEU A 1 85 ? 33.080 5.317 -26.880 1.00 81.00 85 LEU A O 1
ATOM 686 N N . ALA A 1 86 ? 30.982 4.523 -26.847 1.00 82.56 86 ALA A N 1
ATOM 687 C CA . ALA A 1 86 ? 30.906 4.264 -28.286 1.00 82.56 86 ALA A CA 1
ATOM 688 C C . ALA A 1 86 ? 31.069 5.548 -29.114 1.00 82.56 86 ALA A C 1
ATOM 690 O O . ALA A 1 86 ? 31.768 5.551 -30.126 1.00 82.56 86 ALA A O 1
ATOM 691 N N . THR A 1 87 ? 30.476 6.651 -28.654 1.00 81.69 87 THR A N 1
ATOM 692 C CA . THR A 1 87 ? 30.585 7.958 -29.315 1.00 81.69 87 THR A CA 1
ATOM 693 C C . THR A 1 87 ? 32.020 8.487 -29.257 1.00 81.69 87 THR A C 1
ATOM 695 O O . THR A 1 87 ? 32.556 8.913 -30.276 1.00 81.69 87 THR A O 1
ATOM 698 N N . VAL A 1 88 ? 32.678 8.400 -28.094 1.00 84.56 88 VAL A N 1
ATOM 699 C CA . VAL A 1 88 ? 34.081 8.813 -27.918 1.00 84.56 88 VAL A CA 1
ATOM 700 C C . VAL A 1 88 ? 35.021 7.963 -28.776 1.00 84.56 88 VAL A C 1
ATOM 702 O O . VAL A 1 88 ? 35.858 8.517 -29.485 1.00 84.56 88 VAL A O 1
ATOM 705 N N . ILE A 1 89 ? 34.859 6.636 -28.776 1.00 85.12 89 ILE A N 1
ATOM 706 C CA . ILE A 1 89 ? 35.660 5.728 -29.613 1.00 85.12 89 ILE A CA 1
ATOM 707 C C . ILE A 1 89 ? 35.459 6.045 -31.100 1.00 85.12 89 ILE A C 1
ATOM 709 O O . ILE A 1 89 ? 36.436 6.135 -31.841 1.00 85.12 89 ILE A O 1
ATOM 713 N N . GLY A 1 90 ? 34.215 6.265 -31.536 1.00 81.19 90 GLY A N 1
ATOM 714 C CA . GLY A 1 90 ? 33.908 6.640 -32.916 1.00 81.19 90 GLY A CA 1
ATOM 715 C C . GLY A 1 90 ? 34.594 7.941 -33.336 1.00 81.19 90 GLY A C 1
ATOM 716 O O . GLY A 1 90 ? 35.204 7.996 -34.400 1.00 81.19 90 GLY A O 1
ATOM 717 N N . VAL A 1 91 ? 34.574 8.962 -32.475 1.00 83.62 91 VAL A N 1
ATOM 718 C CA . VAL A 1 91 ? 35.270 10.237 -32.718 1.00 83.62 91 VAL A CA 1
ATOM 719 C C . VAL A 1 91 ? 36.786 10.040 -32.812 1.00 83.62 91 VAL A C 1
ATOM 721 O O . VAL A 1 91 ? 37.402 10.559 -33.741 1.00 83.62 91 VAL A O 1
ATOM 724 N N . ILE A 1 92 ? 37.390 9.258 -31.909 1.00 85.12 92 ILE A N 1
ATOM 725 C CA . ILE A 1 92 ? 38.832 8.960 -31.939 1.00 85.12 92 ILE A CA 1
ATOM 726 C C . ILE A 1 92 ? 39.217 8.265 -33.252 1.00 85.12 92 ILE A C 1
ATOM 728 O O . ILE A 1 92 ? 40.191 8.662 -33.886 1.00 85.12 92 ILE A O 1
ATOM 732 N N . LEU A 1 93 ? 38.440 7.272 -33.696 1.00 84.50 93 LEU A N 1
ATOM 733 C CA . LEU A 1 93 ? 38.703 6.549 -34.944 1.00 84.50 93 LEU A CA 1
ATOM 734 C C . LEU A 1 93 ? 38.604 7.454 -3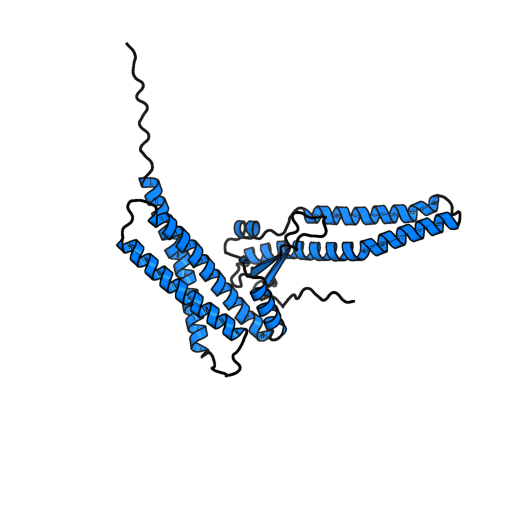6.178 1.00 84.50 93 LEU A C 1
ATOM 736 O O . LEU A 1 93 ? 39.447 7.356 -37.069 1.00 84.50 93 LEU A O 1
ATOM 740 N N . ILE A 1 94 ? 37.621 8.356 -36.225 1.00 82.31 94 ILE A N 1
ATOM 741 C CA . ILE A 1 94 ? 37.468 9.331 -37.318 1.00 82.31 94 ILE A CA 1
ATOM 742 C C . ILE A 1 94 ? 38.689 10.261 -37.382 1.00 82.31 94 ILE A C 1
ATOM 744 O O . ILE A 1 94 ? 39.239 10.479 -38.461 1.00 82.31 94 ILE A O 1
ATOM 748 N N . VAL A 1 95 ? 39.156 10.756 -36.229 1.00 83.69 95 VAL A N 1
ATOM 749 C CA . VAL A 1 95 ? 40.336 11.632 -36.145 1.00 83.69 95 VAL A CA 1
ATOM 750 C C . VAL A 1 95 ? 41.617 10.886 -36.534 1.00 83.69 95 VAL A C 1
ATOM 752 O O . VAL A 1 95 ? 42.396 11.393 -37.337 1.00 83.69 95 VAL A O 1
ATOM 755 N N . MET A 1 96 ? 41.831 9.671 -36.019 1.00 84.31 96 MET A N 1
ATOM 756 C CA . MET A 1 96 ? 43.031 8.875 -36.315 1.00 84.31 96 MET A CA 1
ATOM 757 C C . MET A 1 96 ? 43.114 8.433 -37.778 1.00 84.31 96 MET A C 1
ATOM 759 O O . MET A 1 96 ? 44.208 8.356 -38.330 1.00 84.31 96 MET A O 1
ATOM 763 N N . SER A 1 97 ? 41.974 8.149 -38.410 1.00 85.31 97 SER A N 1
ATOM 764 C CA . SER A 1 97 ? 41.917 7.729 -39.816 1.00 85.31 97 SER A CA 1
ATOM 765 C C . SER A 1 97 ? 41.966 8.889 -40.814 1.00 85.31 97 SER A C 1
ATOM 767 O O . SER A 1 97 ? 41.945 8.637 -42.016 1.00 85.31 97 SER A O 1
ATOM 769 N N . GLN A 1 98 ? 42.025 10.145 -40.342 1.00 85.06 98 GLN A N 1
ATOM 770 C CA . GLN A 1 98 ? 41.899 11.351 -41.175 1.00 85.06 98 GLN A CA 1
ATOM 771 C C . GLN A 1 98 ? 40.662 11.304 -42.088 1.00 85.06 98 GLN A C 1
ATOM 773 O O . GLN A 1 98 ? 40.671 11.793 -43.219 1.00 85.06 98 GLN A O 1
ATOM 778 N N . ALA A 1 99 ? 39.588 10.677 -41.605 1.00 75.56 99 ALA A N 1
ATOM 779 C CA . ALA A 1 99 ? 38.372 10.516 -42.376 1.00 75.56 99 ALA A CA 1
ATOM 780 C C . ALA A 1 99 ? 37.720 11.881 -42.650 1.00 75.56 99 ALA A C 1
ATOM 782 O O . ALA A 1 99 ? 37.813 12.821 -41.858 1.00 75.56 99 ALA A O 1
ATOM 783 N N . SER A 1 100 ? 37.033 11.992 -43.789 1.00 84.44 100 SER A N 1
ATOM 784 C CA . SER A 1 100 ? 36.370 13.235 -44.194 1.00 84.44 100 SER A CA 1
ATOM 785 C C . SER A 1 100 ? 35.387 13.730 -43.131 1.00 84.44 100 SER A C 1
ATOM 787 O O . SER A 1 100 ? 34.691 12.919 -42.516 1.00 84.44 100 SER A O 1
ATOM 789 N N . ALA A 1 101 ? 35.224 15.051 -43.022 1.00 78.38 101 ALA A N 1
ATOM 790 C CA . ALA A 1 101 ? 34.356 15.693 -42.032 1.00 78.38 101 ALA A CA 1
ATOM 791 C C . ALA A 1 101 ? 32.905 15.155 -41.994 1.00 78.38 101 ALA A C 1
ATOM 793 O O . ALA A 1 101 ? 32.267 15.168 -40.944 1.00 78.38 101 ALA A O 1
ATOM 794 N N . TRP A 1 102 ? 32.395 14.612 -43.104 1.00 83.25 102 TRP A N 1
ATOM 795 C CA . TRP A 1 102 ? 31.074 13.977 -43.182 1.00 83.25 102 TRP A CA 1
ATOM 796 C C . TRP A 1 102 ? 30.885 12.792 -42.219 1.00 83.25 102 TRP A C 1
ATOM 798 O O . TRP A 1 102 ? 29.764 12.536 -41.788 1.00 83.25 102 TRP A O 1
ATOM 808 N N . TRP A 1 103 ? 31.955 12.104 -41.806 1.00 83.50 103 TRP A N 1
ATOM 809 C CA . TRP A 1 103 ? 31.862 10.990 -40.853 1.00 83.50 103 TRP A CA 1
ATOM 810 C C . TRP A 1 103 ? 31.488 11.432 -39.432 1.00 83.50 103 TRP A C 1
ATOM 812 O O . TRP A 1 103 ? 30.918 10.639 -38.682 1.00 83.50 103 TRP A O 1
ATOM 822 N N . PHE A 1 104 ? 31.700 12.706 -39.074 1.00 81.12 104 PHE A N 1
ATOM 823 C CA . PHE A 1 104 ? 31.241 13.256 -37.792 1.00 81.12 104 PHE A CA 1
ATOM 824 C C . PHE A 1 104 ? 29.711 13.340 -37.682 1.00 81.12 104 PHE A C 1
ATOM 826 O O . PHE A 1 104 ? 29.188 13.464 -36.572 1.00 81.12 104 PHE A O 1
ATOM 833 N N . LEU A 1 105 ? 28.978 13.193 -38.794 1.00 83.81 105 LEU A N 1
ATOM 834 C CA . LEU A 1 105 ? 27.519 13.089 -38.767 1.00 83.81 105 LEU A CA 1
ATOM 835 C C . LEU A 1 105 ? 27.036 11.842 -38.016 1.00 83.81 105 LEU A C 1
ATOM 837 O O . LEU A 1 105 ? 25.961 11.880 -37.424 1.00 83.81 105 LEU A O 1
ATOM 841 N N . VAL A 1 106 ? 27.821 10.760 -37.985 1.00 80.69 106 VAL A N 1
ATOM 842 C CA . VAL A 1 106 ? 27.439 9.521 -37.290 1.00 80.69 106 VAL A CA 1
ATOM 843 C C . VAL A 1 106 ? 27.433 9.717 -35.761 1.00 80.69 106 VAL A C 1
ATOM 845 O O . VAL A 1 106 ? 26.385 9.495 -35.149 1.00 80.69 106 VAL A O 1
ATOM 848 N N . PRO A 1 107 ? 28.515 10.212 -35.119 1.00 80.50 107 PRO A N 1
ATOM 849 C CA . PRO A 1 107 ? 28.478 10.628 -33.716 1.00 80.50 107 PRO A CA 1
ATOM 850 C C . PRO A 1 107 ? 27.420 11.699 -33.421 1.00 80.50 107 PRO A C 1
ATOM 852 O O . PRO A 1 107 ? 26.733 11.612 -32.406 1.00 80.50 107 PRO A O 1
ATOM 855 N N . ALA A 1 108 ? 27.251 12.692 -34.302 1.00 80.88 108 ALA A N 1
ATOM 856 C CA . ALA A 1 108 ? 26.274 13.763 -34.101 1.00 80.88 108 ALA A CA 1
ATOM 857 C C . ALA A 1 108 ? 24.824 13.243 -34.117 1.00 80.88 108 ALA A C 1
ATOM 859 O O . ALA A 1 108 ? 24.031 13.602 -33.247 1.00 80.88 108 ALA A O 1
ATOM 860 N N . GLY A 1 109 ? 24.489 12.356 -35.059 1.00 81.56 109 GLY A N 1
ATOM 861 C CA . GLY A 1 109 ? 23.179 11.710 -35.148 1.00 81.56 109 GLY A CA 1
ATOM 862 C C . GLY A 1 109 ? 22.897 10.797 -33.957 1.00 81.56 109 GLY A C 1
ATOM 863 O O . GLY A 1 109 ? 21.793 10.820 -33.412 1.00 81.56 109 GLY A O 1
ATOM 864 N N . LEU A 1 110 ? 23.911 10.063 -33.487 1.00 79.19 110 LEU A N 1
ATOM 865 C CA . LEU A 1 110 ? 23.831 9.307 -32.240 1.00 79.19 110 LEU A CA 1
ATOM 866 C C . LEU A 1 110 ? 23.480 10.242 -31.073 1.00 79.19 110 LEU A C 1
ATOM 868 O O . LEU A 1 110 ? 22.524 9.965 -30.345 1.00 79.19 110 LEU A O 1
ATOM 872 N N . ILE A 1 111 ? 24.229 11.336 -30.874 1.00 81.81 111 ILE A N 1
ATOM 873 C CA . ILE A 1 111 ? 24.014 12.273 -29.755 1.00 81.81 111 ILE A CA 1
ATOM 874 C C . ILE A 1 111 ? 22.609 12.880 -29.817 1.00 81.81 111 ILE A C 1
ATOM 876 O O . ILE A 1 111 ? 21.915 12.910 -28.800 1.00 81.81 111 ILE A O 1
ATOM 880 N N . ALA A 1 112 ? 22.169 13.319 -30.999 1.00 80.88 112 ALA A N 1
ATOM 881 C CA . ALA A 1 112 ? 20.832 13.871 -31.200 1.00 80.88 112 ALA A CA 1
ATOM 882 C C . ALA A 1 112 ? 19.733 12.844 -30.874 1.00 80.88 112 ALA A C 1
ATOM 884 O O . ALA A 1 112 ? 18.782 13.167 -30.163 1.00 80.88 112 ALA A O 1
ATOM 885 N N . GLY A 1 113 ? 19.890 11.591 -31.317 1.00 78.25 113 GLY A N 1
ATOM 886 C CA . GLY A 1 113 ? 18.974 10.498 -30.981 1.00 78.25 113 GLY A CA 1
ATOM 887 C C . GLY A 1 113 ? 18.928 10.211 -29.478 1.00 78.25 113 GLY A C 1
ATOM 888 O O . GLY A 1 113 ? 17.850 10.063 -28.905 1.00 78.25 113 GLY A O 1
ATOM 889 N N . HIS A 1 114 ? 20.081 10.212 -28.805 1.00 78.06 114 HIS A N 1
ATOM 890 C CA . HIS A 1 114 ? 20.147 10.043 -27.353 1.00 78.06 114 HIS A CA 1
ATOM 891 C C . HIS A 1 114 ? 19.462 11.193 -26.601 1.00 78.06 114 HIS A C 1
ATOM 893 O O . HIS A 1 114 ? 18.708 10.950 -25.659 1.00 78.06 114 HIS A O 1
ATOM 899 N N . GLN A 1 115 ? 19.660 12.440 -27.039 1.00 77.38 115 GLN A N 1
ATOM 900 C CA . GLN A 1 115 ? 18.986 13.606 -26.462 1.00 77.38 115 GLN A CA 1
ATOM 901 C C . GLN A 1 115 ? 17.470 13.590 -26.691 1.00 77.38 115 GLN A C 1
ATOM 903 O O . GLN A 1 115 ? 16.729 13.980 -25.792 1.00 77.38 115 GLN A O 1
ATOM 908 N N . ALA A 1 116 ? 16.997 13.111 -27.845 1.00 77.06 116 ALA A N 1
ATOM 909 C CA . ALA A 1 116 ? 15.568 12.946 -28.108 1.00 77.06 116 ALA A CA 1
ATOM 910 C C . ALA A 1 116 ? 14.928 11.945 -27.131 1.00 77.06 116 ALA A C 1
ATOM 912 O O . ALA A 1 116 ? 13.931 12.272 -26.495 1.00 77.06 116 ALA A O 1
ATOM 913 N N . ILE A 1 117 ? 15.560 10.784 -26.909 1.00 73.12 117 ILE A N 1
ATOM 914 C CA . ILE A 1 117 ? 15.089 9.785 -25.932 1.00 73.12 117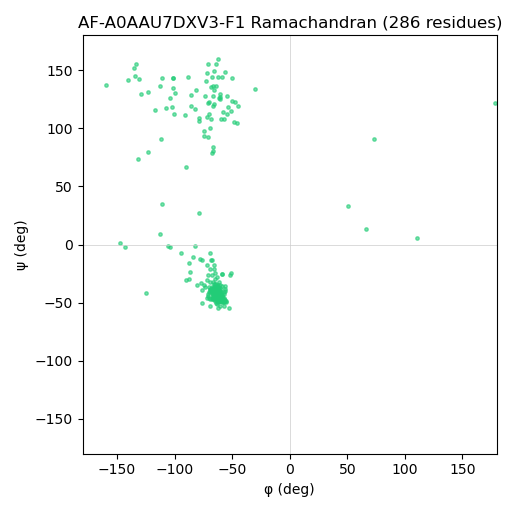 ILE A CA 1
ATOM 915 C C . ILE A 1 117 ? 15.098 10.362 -24.508 1.00 73.12 117 ILE A C 1
ATOM 917 O O . ILE A 1 117 ? 14.160 10.144 -23.742 1.00 73.12 117 ILE A O 1
ATOM 921 N N . LEU A 1 118 ? 16.143 11.116 -24.143 1.00 71.19 118 LEU A N 1
ATOM 922 C CA . LEU A 1 118 ? 16.211 11.795 -22.846 1.00 71.19 118 LEU A CA 1
ATOM 923 C C . LEU A 1 118 ? 15.092 12.829 -22.679 1.00 71.19 118 LEU A C 1
ATOM 925 O O . LEU A 1 118 ? 14.543 12.952 -21.586 1.00 71.19 118 LEU A O 1
ATOM 929 N N . ARG A 1 119 ? 14.746 13.559 -23.742 1.00 70.31 119 ARG A N 1
ATOM 930 C CA . ARG A 1 119 ? 13.680 14.563 -23.732 1.00 70.31 119 ARG A CA 1
ATOM 931 C C . ARG A 1 119 ? 12.296 13.924 -23.636 1.00 70.31 119 ARG A C 1
ATOM 933 O O . ARG A 1 119 ? 11.503 14.376 -22.815 1.00 70.31 119 ARG A O 1
ATOM 940 N N . ASP A 1 120 ? 12.031 12.863 -24.392 1.00 68.25 120 ASP A N 1
ATOM 941 C CA . ASP A 1 120 ? 10.775 12.109 -24.299 1.00 68.25 120 ASP A CA 1
ATOM 942 C C . ASP A 1 120 ? 10.604 11.525 -22.894 1.00 68.25 120 ASP A C 1
ATOM 944 O O . ASP A 1 120 ? 9.578 11.749 -22.248 1.00 68.25 120 ASP A O 1
ATOM 948 N N . ALA A 1 121 ? 11.659 10.907 -22.351 1.00 63.91 121 ALA A N 1
ATOM 949 C CA . ALA A 1 121 ? 11.668 10.463 -20.963 1.00 63.91 121 ALA A CA 1
ATOM 950 C C . ALA A 1 121 ? 11.388 11.634 -20.006 1.00 63.91 121 ALA A C 1
ATOM 952 O O . ALA A 1 121 ? 10.513 11.518 -19.152 1.00 63.91 121 ALA A O 1
ATOM 953 N N . ALA A 1 122 ? 12.063 12.781 -20.167 1.00 62.25 122 ALA A N 1
ATOM 954 C CA . ALA A 1 122 ? 11.857 13.981 -19.347 1.00 62.25 122 ALA A CA 1
ATOM 955 C C . ALA A 1 122 ? 10.406 14.477 -19.362 1.00 62.25 122 ALA A C 1
ATOM 957 O O . ALA A 1 122 ? 9.905 14.876 -18.314 1.00 62.25 122 ALA A O 1
ATOM 958 N N . THR A 1 123 ? 9.713 14.415 -20.503 1.00 62.19 123 THR A N 1
ATOM 959 C CA . THR A 1 123 ? 8.298 14.812 -20.594 1.00 62.19 123 THR A CA 1
ATOM 960 C C . THR A 1 123 ? 7.351 13.844 -19.887 1.00 62.19 123 THR A C 1
ATOM 962 O O . THR A 1 123 ? 6.414 14.291 -19.224 1.00 62.19 123 THR A O 1
ATOM 965 N N . GLU A 1 124 ? 7.621 12.536 -19.931 1.00 57.06 124 GLU A N 1
ATOM 966 C CA . GLU A 1 124 ? 6.857 11.542 -19.163 1.00 57.06 124 GLU A CA 1
ATOM 967 C C . GLU A 1 124 ? 7.081 11.686 -17.646 1.00 57.06 124 GLU A C 1
ATOM 969 O O . GLU A 1 124 ? 6.195 11.377 -16.850 1.00 57.06 124 GLU A O 1
ATOM 974 N N . ILE A 1 125 ? 8.233 12.225 -17.230 1.00 54.12 125 ILE A N 1
ATOM 975 C CA . ILE A 1 125 ? 8.617 12.390 -15.819 1.00 54.12 125 ILE A CA 1
ATOM 976 C C . ILE A 1 125 ? 7.835 13.478 -15.074 1.00 54.12 125 ILE A C 1
ATOM 978 O O . ILE A 1 125 ? 7.778 13.461 -13.842 1.00 54.12 125 ILE A O 1
ATOM 982 N N . ILE A 1 126 ? 7.171 14.385 -15.791 1.00 50.62 126 ILE A N 1
ATOM 983 C CA . ILE A 1 126 ? 6.567 15.598 -15.218 1.00 50.62 126 ILE A CA 1
ATOM 984 C C . ILE A 1 126 ? 5.410 15.291 -14.244 1.00 50.62 126 ILE A C 1
ATOM 986 O O . ILE A 1 126 ? 5.080 16.128 -13.404 1.00 50.62 126 ILE A O 1
ATOM 990 N N . LYS A 1 127 ? 4.824 14.083 -14.264 1.00 56.62 127 LYS A N 1
ATOM 991 C CA . LYS A 1 127 ? 3.805 13.673 -13.280 1.00 56.62 127 LYS A CA 1
ATOM 992 C C . LYS A 1 127 ? 4.327 12.566 -12.357 1.00 56.62 127 LYS A C 1
ATOM 994 O O . LYS A 1 127 ? 4.160 11.385 -12.661 1.00 56.62 127 LYS A O 1
ATOM 999 N N . PRO A 1 128 ? 4.941 12.908 -11.208 1.00 62.22 128 PRO A N 1
ATOM 1000 C CA . PRO A 1 128 ? 5.393 11.907 -10.255 1.00 62.22 128 PRO A CA 1
ATOM 1001 C C . PRO A 1 128 ? 4.201 11.133 -9.687 1.00 62.22 128 PRO A C 1
ATOM 1003 O O . PRO A 1 128 ? 3.194 11.721 -9.290 1.00 62.22 128 PRO A O 1
ATOM 1006 N N . PHE A 1 129 ? 4.341 9.810 -9.588 1.00 69.75 129 PHE A N 1
ATOM 1007 C CA . PHE A 1 129 ? 3.375 8.964 -8.893 1.00 69.75 129 PHE A CA 1
ATOM 1008 C C . PHE A 1 129 ? 3.278 9.409 -7.426 1.00 69.75 129 PHE A C 1
ATOM 1010 O O . PHE A 1 129 ? 4.216 9.223 -6.648 1.00 69.75 129 PHE A O 1
ATOM 1017 N N . ASN A 1 130 ? 2.164 10.044 -7.063 1.00 73.25 130 ASN A N 1
ATOM 1018 C CA . ASN A 1 130 ? 1.971 10.673 -5.762 1.00 73.25 130 ASN A CA 1
ATOM 1019 C C . ASN A 1 130 ? 0.829 9.995 -5.002 1.00 73.25 130 ASN A C 1
ATOM 1021 O O . ASN A 1 130 ? -0.328 10.078 -5.408 1.00 73.25 130 ASN A O 1
ATOM 1025 N N . ALA A 1 131 ? 1.155 9.367 -3.872 1.00 71.62 131 ALA A N 1
ATOM 1026 C CA . ALA A 1 131 ? 0.166 8.713 -3.021 1.00 71.62 131 ALA A CA 1
ATOM 1027 C C . ALA A 1 131 ? -0.889 9.691 -2.473 1.00 71.62 131 ALA A C 1
ATOM 1029 O O . ALA A 1 131 ? -2.040 9.294 -2.321 1.00 71.62 131 ALA A O 1
ATOM 1030 N N . ALA A 1 132 ? -0.526 10.958 -2.227 1.00 73.62 132 ALA A N 1
ATOM 1031 C CA . ALA A 1 132 ? -1.473 11.979 -1.774 1.00 73.62 132 ALA A CA 1
ATOM 1032 C C . ALA A 1 132 ? -2.512 12.298 -2.858 1.00 73.62 132 ALA A C 1
ATOM 1034 O O . ALA A 1 132 ? -3.706 12.251 -2.600 1.00 73.62 132 ALA A O 1
ATOM 1035 N N . THR A 1 133 ? -2.064 12.487 -4.101 1.00 75.19 133 THR A N 1
ATOM 1036 C CA . THR A 1 133 ? -2.960 12.703 -5.245 1.00 75.19 133 THR A CA 1
ATOM 1037 C C . THR A 1 133 ? -3.867 11.496 -5.483 1.00 75.19 133 THR A C 1
ATOM 1039 O O . THR A 1 133 ? -5.035 11.664 -5.802 1.00 75.19 133 THR A O 1
ATOM 1042 N N . ILE A 1 134 ? -3.369 10.269 -5.282 1.00 76.25 134 ILE A N 1
ATOM 1043 C CA . ILE A 1 134 ? -4.208 9.061 -5.356 1.00 76.25 134 ILE A CA 1
ATOM 1044 C C . ILE A 1 134 ? -5.282 9.079 -4.263 1.00 76.25 134 ILE A C 1
ATOM 1046 O O . ILE A 1 134 ? -6.429 8.750 -4.541 1.00 76.25 134 ILE A O 1
ATOM 1050 N N . ALA A 1 135 ? -4.940 9.482 -3.040 1.00 72.19 135 ALA A N 1
ATOM 1051 C CA . ALA A 1 135 ? -5.913 9.601 -1.957 1.00 72.19 135 ALA A CA 1
ATOM 1052 C C . ALA A 1 135 ? -6.977 10.685 -2.219 1.00 72.19 135 ALA A C 1
ATOM 1054 O O . ALA A 1 135 ? -8.100 10.531 -1.759 1.00 72.19 135 ALA A O 1
ATOM 1055 N N . GLU A 1 136 ? -6.647 11.743 -2.966 1.00 77.12 136 GLU A N 1
ATOM 1056 C CA . GLU A 1 136 ? -7.590 12.808 -3.346 1.00 77.12 136 GLU A CA 1
ATOM 1057 C C . GLU A 1 136 ? -8.551 12.386 -4.466 1.00 77.12 136 GLU A C 1
ATOM 1059 O O . GLU A 1 136 ? -9.724 12.747 -4.445 1.00 77.12 136 GLU A O 1
ATOM 1064 N N . ILE A 1 137 ? -8.065 11.632 -5.457 1.00 77.19 137 ILE A N 1
ATOM 1065 C CA . ILE A 1 137 ? -8.863 11.242 -6.635 1.00 77.19 137 ILE A CA 1
ATOM 1066 C C . ILE A 1 137 ? -9.672 9.957 -6.429 1.00 77.19 137 ILE A C 1
ATOM 1068 O O . ILE A 1 137 ? -10.559 9.671 -7.231 1.00 77.19 137 ILE A O 1
ATOM 1072 N N . THR A 1 138 ? -9.351 9.161 -5.406 1.00 68.00 138 THR A N 1
ATOM 1073 C CA . THR A 1 138 ? -10.029 7.886 -5.133 1.00 68.00 138 THR A CA 1
ATOM 1074 C C . THR A 1 138 ? -11.040 8.038 -4.008 1.00 68.00 138 THR A C 1
ATOM 1076 O O . THR A 1 138 ? -10.824 8.762 -3.040 1.00 68.00 138 THR A O 1
ATOM 1079 N N . LYS A 1 139 ? -12.175 7.343 -4.125 1.00 65.38 139 LYS A N 1
ATOM 1080 C CA . LYS A 1 139 ? -13.285 7.465 -3.159 1.00 65.38 139 LYS A CA 1
ATOM 1081 C C . LYS A 1 139 ? -13.051 6.697 -1.860 1.00 65.38 139 LYS A C 1
ATOM 1083 O O . LYS A 1 139 ? -13.812 6.827 -0.908 1.00 65.38 139 LYS A O 1
ATOM 1088 N N . SER A 1 140 ? -12.046 5.833 -1.830 1.00 65.88 140 SER A N 1
ATOM 1089 C CA . SER A 1 140 ? -11.725 4.957 -0.707 1.00 65.88 140 SER A CA 1
ATOM 1090 C C . SER A 1 140 ? -10.224 4.980 -0.458 1.00 65.88 140 SER A C 1
ATOM 1092 O O . SER A 1 140 ? -9.461 5.184 -1.404 1.00 65.88 140 SER A O 1
ATOM 1094 N N . PRO A 1 141 ? -9.761 4.741 0.784 1.00 72.38 141 PRO A N 1
ATOM 1095 C CA . PRO A 1 141 ? -8.335 4.643 1.053 1.00 72.38 141 PRO A CA 1
ATOM 1096 C C . PRO A 1 141 ? -7.740 3.538 0.173 1.00 72.38 141 PRO A C 1
ATOM 1098 O O . PRO A 1 141 ? -8.004 2.360 0.380 1.00 72.38 141 PRO A O 1
ATOM 1101 N N . MET A 1 142 ? -6.972 3.921 -0.847 1.00 80.31 142 MET A N 1
ATOM 1102 C CA . MET A 1 142 ? -6.354 2.988 -1.799 1.00 80.31 142 MET A CA 1
ATOM 1103 C C . MET A 1 142 ? -4.965 2.540 -1.360 1.00 80.31 142 MET A C 1
ATOM 1105 O O . MET A 1 142 ? -4.549 1.422 -1.663 1.00 80.31 142 MET A O 1
ATOM 1109 N N . LEU A 1 143 ? -4.258 3.410 -0.640 1.00 86.06 143 LEU A N 1
ATOM 1110 C CA . LEU A 1 143 ? -2.885 3.210 -0.204 1.00 86.06 143 LEU A CA 1
ATOM 1111 C C . LEU A 1 143 ? -2.771 3.466 1.291 1.00 86.06 143 LEU A C 1
ATOM 1113 O O . LEU A 1 143 ? -3.178 4.518 1.782 1.00 86.06 143 LEU A O 1
ATOM 1117 N N . LEU A 1 144 ? -2.163 2.519 1.999 1.00 87.31 144 LEU A N 1
ATOM 1118 C CA . LEU A 1 144 ? -1.816 2.670 3.407 1.00 87.31 144 LEU A CA 1
ATOM 1119 C C . LEU A 1 144 ? -0.322 2.445 3.575 1.00 87.31 144 LEU A C 1
ATOM 1121 O O . LEU A 1 144 ? 0.232 1.485 3.035 1.00 87.31 144 LEU A O 1
ATOM 1125 N N . SER A 1 145 ? 0.332 3.359 4.287 1.00 86.38 145 SER A N 1
ATOM 1126 C CA . SER A 1 145 ? 1.773 3.303 4.499 1.00 86.38 145 SER A CA 1
ATOM 1127 C C . SER A 1 145 ? 2.151 2.113 5.381 1.00 86.38 145 SER A C 1
ATOM 1129 O O . SER A 1 145 ? 1.441 1.737 6.313 1.00 86.38 145 SER A O 1
ATOM 1131 N N . VAL A 1 146 ? 3.294 1.507 5.073 1.00 87.62 146 VAL A N 1
ATOM 1132 C CA . VAL A 1 146 ? 3.904 0.428 5.855 1.00 87.62 146 VAL A CA 1
ATOM 1133 C C . VAL A 1 146 ? 5.388 0.716 6.047 1.00 87.62 146 VAL A C 1
ATOM 1135 O O . VAL A 1 146 ? 6.004 1.421 5.243 1.00 87.62 146 VAL A O 1
ATOM 1138 N N . SER A 1 147 ? 5.995 0.173 7.103 1.00 85.94 147 SER A N 1
ATOM 1139 C CA . SER A 1 147 ? 7.439 0.324 7.274 1.00 85.94 147 SER A CA 1
ATOM 1140 C C . SER A 1 147 ? 8.206 -0.507 6.241 1.00 85.94 147 SER A C 1
ATOM 1142 O O . SER A 1 147 ? 7.742 -1.546 5.760 1.00 85.94 147 SER A O 1
ATOM 1144 N N . LYS A 1 148 ? 9.445 -0.092 5.951 1.00 85.19 148 LYS A N 1
ATOM 1145 C CA . LYS A 1 148 ? 10.369 -0.861 5.104 1.00 85.19 148 LYS A CA 1
ATOM 1146 C C . LYS A 1 148 ? 10.585 -2.283 5.632 1.00 85.19 148 LYS A C 1
ATOM 1148 O O . LYS A 1 148 ? 10.660 -3.223 4.846 1.00 85.19 148 LYS A O 1
ATOM 1153 N N . ALA A 1 149 ? 10.697 -2.446 6.951 1.00 86.12 149 ALA A N 1
ATOM 1154 C CA . ALA A 1 149 ? 10.931 -3.746 7.571 1.00 86.12 149 ALA A CA 1
ATOM 1155 C C . ALA A 1 149 ? 9.760 -4.704 7.312 1.00 86.12 149 ALA A C 1
ATOM 1157 O O . ALA A 1 149 ? 9.971 -5.824 6.850 1.00 86.12 149 ALA A O 1
ATOM 1158 N N . GLU A 1 150 ? 8.529 -4.241 7.528 1.00 84.19 150 GLU A N 1
ATOM 1159 C CA . GLU A 1 150 ? 7.323 -5.040 7.294 1.00 84.19 150 GLU A CA 1
ATOM 1160 C C . GLU A 1 150 ? 7.132 -5.351 5.813 1.00 84.19 150 GLU A C 1
ATOM 1162 O O . GLU A 1 150 ? 6.869 -6.501 5.465 1.00 84.19 150 GLU A O 1
ATOM 1167 N N . TYR A 1 151 ? 7.354 -4.366 4.936 1.00 85.75 151 TYR A N 1
ATOM 1168 C CA . TYR A 1 151 ? 7.325 -4.570 3.489 1.00 85.75 151 TYR A CA 1
ATOM 1169 C C . TYR A 1 151 ? 8.288 -5.682 3.055 1.00 85.75 151 TYR A C 1
ATOM 1171 O O . TYR A 1 151 ? 7.900 -6.593 2.322 1.00 85.75 151 TYR A O 1
ATOM 1179 N N . LEU A 1 1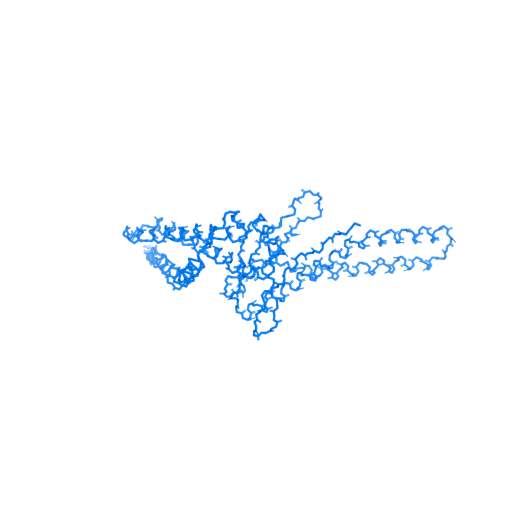52 ? 9.537 -5.652 3.530 1.00 84.19 152 LEU A N 1
ATOM 1180 C CA . LEU A 1 152 ? 10.549 -6.651 3.178 1.00 84.19 152 LEU A CA 1
ATOM 1181 C C . LEU A 1 152 ? 10.214 -8.039 3.729 1.00 84.19 152 LEU A C 1
ATOM 1183 O O . LEU A 1 152 ? 10.364 -9.034 3.017 1.00 84.19 152 LEU A O 1
ATOM 1187 N N . VAL A 1 153 ? 9.767 -8.117 4.982 1.00 84.75 153 VAL A N 1
ATOM 1188 C CA . VAL A 1 153 ? 9.395 -9.376 5.641 1.00 84.75 153 VAL A CA 1
ATOM 1189 C C . VAL A 1 153 ? 8.229 -10.041 4.907 1.00 84.75 153 VAL A C 1
ATOM 1191 O O . VAL A 1 153 ? 8.317 -11.214 4.538 1.00 84.75 153 VAL A O 1
ATOM 1194 N N . VAL A 1 154 ? 7.181 -9.278 4.603 1.00 82.56 154 VAL A N 1
ATOM 1195 C CA . VAL A 1 154 ? 6.005 -9.781 3.886 1.00 82.56 154 VAL A CA 1
ATOM 1196 C C . VAL A 1 154 ? 6.323 -10.127 2.435 1.00 82.56 154 VAL A C 1
ATOM 1198 O O . VAL A 1 154 ? 5.887 -11.172 1.954 1.00 82.56 154 VAL A O 1
ATOM 1201 N N . SER A 1 155 ? 7.138 -9.322 1.750 1.00 80.19 155 SER A N 1
ATOM 1202 C CA . SER A 1 155 ? 7.559 -9.614 0.374 1.00 80.19 155 SER A CA 1
ATOM 1203 C C . SER A 1 155 ? 8.334 -10.931 0.287 1.00 80.19 155 SER A C 1
ATOM 1205 O O . SER A 1 155 ? 8.070 -11.756 -0.588 1.00 80.19 155 SER A O 1
ATOM 1207 N N . ARG A 1 156 ? 9.251 -11.186 1.232 1.00 83.19 156 ARG A N 1
ATOM 1208 C CA . ARG A 1 156 ? 9.977 -12.465 1.314 1.00 83.19 156 ARG A CA 1
ATOM 1209 C C . ARG A 1 156 ? 9.040 -13.634 1.600 1.00 83.19 156 ARG A C 1
ATOM 1211 O O . ARG A 1 156 ? 9.165 -14.680 0.966 1.00 83.19 156 ARG A O 1
ATOM 1218 N N . PHE A 1 157 ? 8.099 -13.464 2.528 1.00 84.19 157 PHE A N 1
ATOM 1219 C CA . PHE A 1 157 ? 7.107 -14.491 2.839 1.00 84.19 157 PHE A CA 1
ATOM 1220 C C . PHE A 1 157 ? 6.250 -14.834 1.620 1.00 84.19 157 PHE A C 1
ATOM 1222 O O . PHE A 1 157 ? 6.104 -16.004 1.282 1.00 84.19 157 PHE A O 1
ATOM 1229 N N . ALA A 1 158 ? 5.728 -13.824 0.928 1.00 83.38 158 ALA A N 1
ATOM 1230 C CA . ALA A 1 158 ? 4.880 -14.005 -0.240 1.00 83.38 158 ALA A CA 1
ATOM 1231 C C . ALA A 1 158 ? 5.630 -14.651 -1.417 1.00 83.38 158 ALA A C 1
ATOM 1233 O O . ALA A 1 158 ? 5.041 -15.458 -2.133 1.00 83.38 158 ALA A O 1
ATOM 1234 N N . ALA A 1 159 ? 6.929 -14.368 -1.580 1.00 80.88 159 ALA A N 1
ATOM 1235 C CA . ALA A 1 159 ? 7.773 -15.052 -2.561 1.00 80.88 159 ALA A CA 1
ATOM 1236 C C . ALA A 1 159 ? 7.968 -16.538 -2.221 1.00 80.88 159 ALA A C 1
ATOM 1238 O O . ALA A 1 159 ? 7.964 -17.384 -3.111 1.00 80.88 159 ALA A O 1
ATOM 1239 N N . LYS A 1 160 ? 8.106 -16.863 -0.929 1.00 81.44 160 LYS A N 1
ATOM 1240 C CA . LYS A 1 160 ? 8.274 -18.240 -0.446 1.00 81.44 160 LYS A CA 1
ATOM 1241 C C . LYS A 1 160 ? 6.961 -19.036 -0.432 1.00 81.44 160 LYS A C 1
ATOM 1243 O O . LYS A 1 160 ? 6.981 -20.240 -0.670 1.00 81.44 160 LYS A O 1
ATOM 1248 N N . TYR A 1 161 ? 5.829 -18.381 -0.170 1.00 81.38 161 TYR A N 1
ATOM 1249 C CA . TYR A 1 161 ? 4.508 -19.006 -0.035 1.00 81.38 161 TYR A CA 1
ATOM 1250 C C . TYR A 1 161 ? 3.428 -18.278 -0.862 1.00 81.38 161 TYR A C 1
ATOM 1252 O O . TYR A 1 161 ? 2.535 -17.640 -0.293 1.00 81.38 161 TYR A O 1
ATOM 1260 N N . PRO A 1 162 ? 3.427 -18.416 -2.202 1.00 77.94 162 PRO A N 1
ATOM 1261 C CA . PRO A 1 162 ? 2.529 -17.659 -3.082 1.00 77.94 162 PRO A CA 1
ATOM 1262 C C . PRO A 1 162 ? 1.039 -17.874 -2.788 1.00 77.94 162 PRO A C 1
ATOM 1264 O O . PRO A 1 162 ? 0.252 -16.932 -2.853 1.00 77.94 162 PRO A O 1
ATOM 1267 N N . LYS A 1 163 ? 0.652 -19.099 -2.398 1.00 76.81 163 LYS A N 1
ATOM 1268 C CA . LYS A 1 163 ? -0.742 -19.457 -2.072 1.00 76.81 163 LYS A CA 1
ATOM 1269 C C . LYS A 1 163 ? -1.290 -18.731 -0.837 1.00 76.81 163 LYS A C 1
ATOM 1271 O O . LYS A 1 163 ? -2.496 -18.580 -0.724 1.00 76.81 163 LYS A O 1
ATOM 1276 N N . ARG A 1 164 ? -0.417 -18.286 0.076 1.00 78.69 164 ARG A N 1
ATOM 1277 C CA . ARG A 1 164 ? -0.788 -17.578 1.318 1.00 78.69 164 ARG A CA 1
ATOM 1278 C C . ARG A 1 164 ? -0.525 -16.073 1.250 1.00 78.69 164 ARG A C 1
ATOM 1280 O O . ARG A 1 164 ? -0.812 -15.348 2.197 1.00 78.69 164 ARG A O 1
ATOM 1287 N N . ALA A 1 165 ? 0.024 -15.588 0.137 1.00 80.12 165 ALA A N 1
ATOM 1288 C CA . ALA A 1 165 ? 0.351 -14.179 -0.039 1.00 80.12 165 ALA A CA 1
ATOM 1289 C C . ALA A 1 165 ? -0.898 -13.277 -0.023 1.00 80.12 165 ALA A C 1
ATOM 1291 O O . ALA A 1 165 ? -0.831 -12.169 0.503 1.00 80.12 165 ALA A O 1
ATOM 1292 N N . SER A 1 166 ? -2.032 -13.757 -0.544 1.00 80.62 166 SER A N 1
ATOM 1293 C CA . SER A 1 166 ? -3.320 -13.046 -0.514 1.00 80.62 166 SER A CA 1
ATOM 1294 C C . SER A 1 166 ? -3.893 -12.928 0.904 1.00 80.62 166 SER A C 1
ATOM 1296 O O . SER A 1 166 ? -4.406 -11.876 1.276 1.00 80.62 166 SER A O 1
ATOM 1298 N N . GLU A 1 167 ? -3.761 -13.971 1.729 1.00 80.25 167 GLU A N 1
ATOM 1299 C CA . GLU A 1 167 ? -4.196 -13.953 3.135 1.00 80.25 167 GLU A CA 1
ATOM 1300 C C . GLU A 1 167 ? -3.438 -12.882 3.927 1.00 80.25 167 GLU A C 1
ATOM 1302 O O . GLU A 1 167 ? -4.041 -12.052 4.609 1.00 80.25 167 GLU A O 1
ATOM 1307 N N . VAL A 1 168 ? -2.108 -12.863 3.787 1.00 83.88 168 VAL A N 1
ATOM 1308 C CA . VAL A 1 168 ? -1.243 -11.880 4.454 1.00 83.88 168 VAL A CA 1
ATOM 1309 C C . VAL A 1 168 ? -1.505 -10.470 3.930 1.00 83.88 168 VAL A C 1
ATOM 1311 O O . VAL A 1 168 ? -1.500 -9.523 4.710 1.00 83.88 168 VAL A O 1
ATOM 1314 N N . HIS A 1 169 ? -1.782 -10.320 2.633 1.00 85.56 169 HIS A N 1
ATOM 1315 C CA . HIS A 1 169 ? -2.161 -9.040 2.029 1.00 85.56 169 HIS A CA 1
ATOM 1316 C C . HIS A 1 169 ? -3.435 -8.463 2.618 1.00 85.56 169 HIS A C 1
ATOM 1318 O O . HIS A 1 169 ? -3.411 -7.340 3.122 1.00 85.56 169 HIS A O 1
ATOM 1324 N N . ARG A 1 170 ? -4.509 -9.250 2.651 1.00 83.75 170 ARG A N 1
ATOM 1325 C CA . ARG A 1 170 ? -5.779 -8.817 3.241 1.00 83.75 170 ARG A CA 1
ATOM 1326 C C . ARG A 1 170 ? -5.635 -8.489 4.722 1.00 83.75 170 ARG A C 1
ATOM 1328 O O . ARG A 1 170 ? -6.173 -7.482 5.172 1.00 83.75 170 ARG A O 1
ATOM 1335 N N . MET A 1 171 ? -4.896 -9.306 5.475 1.00 83.81 171 MET A N 1
ATOM 1336 C CA . MET A 1 171 ? -4.689 -9.067 6.904 1.00 83.81 171 MET A CA 1
ATOM 1337 C C . MET A 1 171 ? -3.862 -7.799 7.157 1.00 83.81 171 MET A C 1
ATOM 1339 O O . MET A 1 171 ? -4.263 -6.963 7.959 1.00 83.81 171 MET A O 1
ATOM 1343 N N . MET A 1 172 ? -2.749 -7.612 6.440 1.00 87.56 172 MET A N 1
ATOM 1344 C CA . MET A 1 172 ? -1.923 -6.405 6.546 1.00 87.56 172 MET A CA 1
ATOM 1345 C C . MET A 1 172 ? -2.732 -5.151 6.207 1.00 87.56 172 MET A C 1
ATOM 1347 O O . MET A 1 172 ? -2.679 -4.175 6.949 1.00 87.56 172 MET A O 1
ATOM 1351 N N . TRP A 1 173 ? -3.508 -5.182 5.119 1.00 87.75 173 TRP A N 1
ATOM 1352 C CA . TRP A 1 173 ? -4.372 -4.064 4.749 1.00 87.75 173 TRP A CA 1
ATOM 1353 C C . TRP A 1 173 ? -5.348 -3.701 5.873 1.00 87.75 173 TRP A C 1
ATOM 1355 O O . TRP A 1 173 ? -5.426 -2.544 6.274 1.00 87.75 173 TRP A O 1
ATOM 1365 N N . ARG A 1 174 ? -6.045 -4.697 6.429 1.00 86.12 174 ARG A N 1
ATOM 1366 C CA . ARG A 1 174 ? -7.011 -4.509 7.519 1.00 86.12 174 ARG A CA 1
ATOM 1367 C C . ARG A 1 174 ? -6.383 -3.936 8.784 1.00 86.12 174 ARG A C 1
ATOM 1369 O O . ARG A 1 174 ? -6.935 -3.002 9.356 1.00 86.12 174 ARG A O 1
ATOM 1376 N N . VAL A 1 175 ? -5.220 -4.448 9.189 1.00 88.50 175 VAL A N 1
ATOM 1377 C CA . VAL A 1 175 ? -4.461 -3.914 10.333 1.00 88.50 175 VAL A CA 1
ATOM 1378 C C . VAL A 1 175 ? -4.147 -2.435 10.115 1.00 88.50 175 VAL A C 1
ATOM 1380 O O . VAL A 1 175 ? -4.397 -1.616 10.995 1.00 88.50 175 VAL A O 1
ATOM 1383 N N . ARG A 1 176 ? -3.672 -2.064 8.922 1.00 89.44 176 ARG A N 1
ATOM 1384 C CA . ARG A 1 176 ? -3.378 -0.661 8.602 1.00 89.44 176 ARG A CA 1
ATOM 1385 C C . ARG A 1 176 ? -4.610 0.217 8.530 1.00 89.44 176 ARG A C 1
ATOM 1387 O O . ARG A 1 176 ? -4.546 1.373 8.936 1.00 89.44 176 ARG A O 1
ATOM 1394 N N . ALA A 1 177 ? -5.717 -0.315 8.027 1.00 85.75 177 ALA A N 1
ATOM 1395 C CA . ALA A 1 177 ? -6.971 0.417 7.978 1.00 85.75 177 ALA A CA 1
ATOM 1396 C C . ALA A 1 177 ? -7.462 0.730 9.399 1.00 85.75 177 ALA A C 1
ATOM 1398 O O . ALA A 1 177 ? -7.863 1.860 9.665 1.00 85.75 177 ALA A O 1
ATOM 1399 N N . LEU A 1 178 ? -7.344 -0.228 10.327 1.00 85.38 178 LEU A N 1
ATOM 1400 C CA . LEU A 1 178 ? -7.663 -0.011 11.738 1.00 85.38 178 LEU A CA 1
ATOM 1401 C C . LEU A 1 178 ? -6.721 0.986 12.411 1.00 85.38 178 LEU A C 1
ATOM 1403 O O . LEU A 1 178 ? -7.186 1.843 13.151 1.00 85.38 178 LEU A O 1
ATOM 1407 N N . GLU A 1 179 ? -5.414 0.905 12.157 1.00 87.50 179 GLU A N 1
ATOM 1408 C CA . GLU A 1 179 ? -4.447 1.874 12.687 1.00 87.50 179 GLU A CA 1
ATOM 1409 C C . GLU A 1 179 ? -4.750 3.297 12.226 1.00 87.50 179 GLU A C 1
ATOM 1411 O O . GLU A 1 179 ? -4.696 4.228 13.029 1.00 87.50 179 GLU A O 1
ATOM 1416 N N . LYS A 1 180 ? -5.101 3.459 10.945 1.00 86.88 180 LYS A N 1
ATOM 1417 C CA . LYS A 1 180 ? -5.520 4.749 10.404 1.00 86.88 180 LYS A CA 1
ATOM 1418 C C . LYS A 1 180 ? -6.794 5.237 11.096 1.00 86.88 180 LYS A C 1
ATOM 1420 O O . LYS A 1 180 ? -6.802 6.350 11.605 1.00 86.88 180 LYS A O 1
ATOM 1425 N N . LEU A 1 181 ? -7.820 4.387 11.189 1.00 84.56 181 LEU A N 1
ATOM 1426 C CA . LEU A 1 181 ? -9.075 4.709 11.874 1.00 84.56 181 LEU A CA 1
ATOM 1427 C C . LEU A 1 181 ? -8.843 5.111 13.340 1.00 84.56 181 LEU A C 1
ATOM 1429 O O . LEU A 1 181 ? -9.438 6.074 13.813 1.00 84.56 181 LEU A O 1
ATOM 1433 N N . TYR A 1 182 ? -7.966 4.397 14.051 1.00 86.12 182 TYR A N 1
ATOM 1434 C CA . TYR A 1 182 ? -7.592 4.723 15.427 1.00 86.12 182 TYR A CA 1
ATOM 1435 C C . TYR A 1 182 ? -6.921 6.092 15.514 1.00 86.12 182 TYR A C 1
ATOM 1437 O O . TYR A 1 182 ? -7.317 6.897 16.351 1.00 86.12 182 TYR A O 1
ATOM 1445 N N . GLY A 1 183 ? -5.950 6.376 14.639 1.00 84.62 183 GLY A N 1
ATOM 1446 C CA . GLY A 1 183 ? -5.266 7.668 14.605 1.00 84.62 183 GLY A CA 1
ATOM 1447 C C . GLY A 1 183 ? -6.211 8.831 14.294 1.00 84.62 183 GLY A C 1
ATOM 1448 O O . GLY A 1 183 ? -6.172 9.852 14.981 1.00 84.62 183 GLY A O 1
ATOM 1449 N N . ASP A 1 184 ? -7.099 8.663 13.311 1.00 82.69 184 ASP A N 1
ATOM 1450 C CA . ASP A 1 184 ? -8.094 9.672 12.934 1.00 82.69 184 ASP A CA 1
ATOM 1451 C C . ASP A 1 184 ? -9.071 9.933 14.099 1.00 82.69 184 ASP A C 1
ATOM 1453 O O . ASP A 1 184 ? -9.306 11.083 14.482 1.00 82.69 184 ASP A O 1
ATOM 1457 N N . ALA A 1 185 ? -9.571 8.871 14.741 1.00 79.50 185 ALA A N 1
ATOM 1458 C CA . ALA A 1 185 ? -10.467 8.973 15.892 1.00 79.50 185 ALA A CA 1
ATOM 1459 C C . ALA A 1 185 ? -9.780 9.576 17.133 1.00 79.50 185 ALA A C 1
ATOM 1461 O O . ALA A 1 185 ? -10.379 10.391 17.836 1.00 79.50 185 ALA A O 1
ATOM 1462 N N . GLU A 1 186 ? -8.521 9.229 17.403 1.00 83.56 186 GLU A N 1
ATOM 1463 C CA . GLU A 1 186 ? -7.732 9.789 18.506 1.00 83.56 186 GLU A CA 1
ATOM 1464 C C . GLU A 1 186 ? -7.492 11.294 18.315 1.00 83.56 186 GLU A C 1
ATOM 1466 O O . GLU A 1 186 ? -7.695 12.079 19.247 1.00 83.56 186 GLU A O 1
ATOM 1471 N N . GLN A 1 187 ? -7.140 11.726 17.099 1.00 83.69 187 GLN A N 1
ATOM 1472 C CA . GLN A 1 187 ? -7.009 13.148 16.774 1.00 83.69 187 GLN A CA 1
ATOM 1473 C C . GLN A 1 187 ? -8.334 13.892 16.938 1.00 83.69 187 GLN A C 1
ATOM 1475 O O . GLN A 1 187 ? -8.358 14.998 17.488 1.00 83.69 187 GLN A O 1
ATOM 1480 N N . ALA A 1 188 ? -9.433 13.296 16.479 1.00 77.38 188 ALA A N 1
ATOM 1481 C CA . ALA A 1 188 ? -10.754 13.891 16.573 1.00 77.38 188 ALA A CA 1
ATOM 1482 C C . ALA A 1 188 ? -11.192 14.050 18.042 1.00 77.38 188 ALA A C 1
ATOM 1484 O O . ALA A 1 188 ? -11.570 15.146 18.455 1.00 77.38 188 ALA A O 1
ATOM 1485 N N . VAL A 1 189 ? -11.001 13.025 18.880 1.00 81.19 189 VAL A N 1
ATOM 1486 C CA . VAL A 1 189 ? -11.222 13.108 20.337 1.00 81.19 189 VAL A CA 1
ATOM 1487 C C . VAL A 1 189 ? -10.300 14.135 20.994 1.00 81.19 189 VAL A C 1
ATOM 1489 O O . VAL A 1 189 ? -10.737 14.878 21.872 1.00 81.19 189 VAL A O 1
ATOM 1492 N N . GLY A 1 190 ? -9.040 14.229 20.563 1.00 79.94 190 GLY A N 1
ATOM 1493 C CA . GLY A 1 190 ? -8.093 15.232 21.047 1.00 79.94 190 GLY A CA 1
ATOM 1494 C C . GLY A 1 190 ? -8.541 16.668 20.758 1.00 79.94 190 GLY A C 1
ATOM 1495 O O . GLY A 1 190 ? -8.407 17.536 21.622 1.00 79.94 190 GLY A O 1
ATOM 1496 N N . LYS A 1 191 ? -9.116 16.927 19.576 1.00 79.31 191 LYS A N 1
ATOM 1497 C CA . LYS A 1 191 ? -9.732 18.222 19.230 1.00 79.31 191 LYS A CA 1
ATOM 1498 C C . LYS A 1 191 ? -10.977 18.489 20.073 1.00 79.31 191 LYS A C 1
ATOM 1500 O O . LYS A 1 191 ? -11.151 19.602 20.563 1.00 79.31 191 LYS A O 1
ATOM 1505 N N . LEU A 1 192 ? -11.805 17.468 20.269 1.00 73.12 192 LEU A N 1
ATOM 1506 C CA . LEU A 1 192 ? -13.065 17.551 21.001 1.00 73.12 192 LEU A CA 1
ATOM 1507 C C . LEU A 1 192 ? -12.821 17.834 22.498 1.00 73.12 192 LEU A C 1
ATOM 1509 O O . LEU A 1 192 ? -13.437 18.728 23.062 1.00 73.12 192 LEU A O 1
ATOM 1513 N N . ASN A 1 193 ? -11.823 17.190 23.112 1.00 74.38 193 ASN A N 1
ATOM 1514 C CA . ASN A 1 193 ? -11.420 17.408 24.509 1.00 74.38 193 ASN A CA 1
ATOM 1515 C C . ASN A 1 193 ? -10.834 18.810 24.784 1.00 74.38 193 ASN A C 1
ATOM 1517 O O . ASN A 1 193 ? -10.805 19.246 25.930 1.00 74.38 193 ASN A O 1
ATOM 1521 N N . LYS A 1 194 ? -10.346 19.517 23.755 1.00 75.38 194 LYS A N 1
ATOM 1522 C CA . LYS A 1 194 ? -9.828 20.893 23.880 1.00 75.38 194 LYS A CA 1
ATOM 1523 C C . LYS A 1 194 ? -10.926 21.962 23.823 1.00 75.38 194 LYS A C 1
ATOM 1525 O O . LYS A 1 194 ? -10.631 23.124 24.085 1.00 75.38 194 LYS A O 1
ATOM 1530 N N . ARG A 1 195 ? -12.164 21.607 23.458 1.00 71.25 195 ARG A N 1
ATOM 1531 C CA . ARG A 1 195 ? -13.287 22.550 23.333 1.00 71.25 195 ARG A CA 1
ATOM 1532 C C . ARG A 1 195 ? -14.183 22.497 24.574 1.00 71.25 195 ARG A C 1
ATOM 1534 O O . ARG A 1 195 ? -14.594 21.423 25.006 1.00 71.25 195 ARG A O 1
ATOM 1541 N N . SER A 1 196 ? -14.498 23.662 25.136 1.00 54.59 196 SER A N 1
ATOM 1542 C CA . SER A 1 196 ? -15.385 23.807 26.298 1.00 54.59 196 SER A CA 1
ATOM 1543 C C . SER A 1 196 ? -16.821 23.387 25.952 1.00 54.59 196 SER A C 1
ATOM 1545 O O . SER A 1 196 ? -17.345 23.805 24.924 1.00 54.59 196 SER A O 1
ATOM 1547 N N . GLY A 1 197 ? -17.467 22.577 26.803 1.00 63.03 197 GLY A N 1
ATOM 1548 C CA . GLY A 1 197 ? -18.886 22.195 26.654 1.00 63.03 197 GLY A CA 1
ATOM 1549 C C . GLY A 1 197 ? -19.163 20.732 26.284 1.00 63.03 197 GLY A C 1
ATOM 1550 O O . GLY A 1 197 ? -20.316 20.360 26.073 1.00 63.03 197 GLY A O 1
ATOM 1551 N N . VAL A 1 198 ? -18.139 19.879 26.225 1.00 64.81 198 VAL A N 1
ATOM 1552 C CA . VAL A 1 198 ? -18.317 18.444 25.959 1.00 64.81 198 VAL A CA 1
ATOM 1553 C C . VAL A 1 198 ? -18.708 17.694 27.234 1.00 64.81 198 VAL A C 1
ATOM 1555 O O . VAL A 1 198 ? -18.065 17.834 28.273 1.00 64.81 198 VAL A O 1
ATOM 1558 N N . SER A 1 199 ? -19.737 16.843 27.142 1.00 71.00 199 SER A N 1
ATOM 1559 C CA . SER A 1 199 ? -20.160 15.980 28.250 1.00 71.00 199 SER A CA 1
ATOM 1560 C C . SER A 1 199 ? -19.047 14.995 28.662 1.00 71.00 199 SER A C 1
ATOM 1562 O O . SER A 1 199 ? -18.593 14.204 27.823 1.00 71.00 199 SER A O 1
ATOM 1564 N N . PRO A 1 200 ? -18.649 14.956 29.950 1.00 73.31 200 PRO A N 1
ATOM 1565 C CA . PRO A 1 200 ? -17.636 14.028 30.458 1.00 73.31 200 PRO A CA 1
ATOM 1566 C C . PRO A 1 200 ? -17.974 12.555 30.188 1.00 73.31 200 PRO A C 1
ATOM 1568 O O . PRO A 1 200 ? -17.088 11.761 29.873 1.00 73.31 200 PRO A O 1
ATOM 1571 N N . ALA A 1 201 ? -19.258 12.189 30.249 1.00 72.69 201 ALA A N 1
ATOM 1572 C CA . ALA A 1 201 ? -19.715 10.818 30.020 1.00 72.69 201 ALA A CA 1
ATOM 1573 C C . ALA A 1 201 ? -19.499 10.363 28.564 1.00 72.69 201 ALA A C 1
ATOM 1575 O O . ALA A 1 201 ? -19.070 9.233 28.324 1.00 72.69 201 ALA A O 1
ATOM 1576 N N . GLY A 1 202 ? -19.720 11.257 27.591 1.00 68.06 202 GLY A N 1
ATOM 1577 C CA . GLY A 1 202 ? -19.466 10.974 26.175 1.00 68.06 202 GLY A CA 1
ATOM 1578 C C . GLY A 1 202 ? -17.977 10.770 25.880 1.00 68.06 202 GLY A C 1
ATOM 1579 O O . GLY A 1 202 ? -17.605 9.867 25.126 1.00 68.06 202 GLY A O 1
ATOM 1580 N N . LEU A 1 203 ? -17.104 11.540 26.539 1.00 74.31 203 LEU A N 1
ATOM 1581 C CA . LEU A 1 203 ? -15.650 11.375 26.432 1.00 74.31 203 LEU A CA 1
ATOM 1582 C C . LEU A 1 203 ? -15.174 10.044 27.021 1.00 74.31 203 LEU A C 1
ATOM 1584 O O . LEU A 1 203 ? -14.343 9.374 26.408 1.00 74.31 203 LEU A O 1
ATOM 1588 N N . VAL A 1 204 ? -15.714 9.627 28.171 1.00 77.50 204 VAL A N 1
ATOM 1589 C CA . VAL A 1 204 ? -15.389 8.327 28.786 1.00 77.50 204 VAL A CA 1
ATOM 1590 C C . VAL A 1 204 ? -15.800 7.170 27.873 1.00 77.50 204 VAL A C 1
ATOM 1592 O O . VAL A 1 204 ? -14.988 6.281 27.617 1.00 77.50 204 VAL A O 1
ATOM 1595 N N . GLN A 1 205 ? -17.014 7.204 27.312 1.00 74.56 205 GLN A N 1
ATOM 1596 C CA . GLN A 1 205 ? -17.478 6.165 26.389 1.00 74.56 205 GLN A CA 1
ATOM 1597 C C . GLN A 1 205 ? -16.618 6.101 25.117 1.00 74.56 205 GLN A C 1
ATOM 1599 O O . GLN A 1 205 ? -16.271 5.015 24.652 1.00 74.56 205 GLN A O 1
ATOM 1604 N N . THR A 1 206 ? -16.230 7.256 24.573 1.00 74.69 206 THR A N 1
ATOM 1605 C CA . THR A 1 206 ? -15.404 7.317 23.358 1.00 74.69 206 THR A CA 1
ATOM 1606 C C . THR A 1 206 ? -13.982 6.818 23.622 1.00 74.69 206 THR A C 1
ATOM 1608 O O . THR A 1 206 ? -13.440 6.057 22.824 1.00 74.69 206 THR A O 1
ATOM 1611 N N . ARG A 1 207 ? -13.399 7.143 24.783 1.00 78.69 207 ARG A N 1
ATOM 1612 C CA . ARG A 1 207 ? -12.102 6.596 25.218 1.00 78.69 207 ARG A CA 1
ATOM 1613 C C . ARG A 1 207 ? -12.143 5.082 25.419 1.00 78.69 207 ARG A C 1
ATOM 1615 O O . ARG A 1 207 ? -11.199 4.405 25.026 1.00 78.69 207 ARG A O 1
ATOM 1622 N N . ALA A 1 208 ? -13.230 4.539 25.967 1.00 78.44 208 ALA A N 1
ATOM 1623 C CA . ALA A 1 208 ? -13.396 3.092 26.098 1.00 78.44 208 ALA A CA 1
ATOM 1624 C C . ALA A 1 208 ? -13.450 2.393 24.725 1.00 78.44 208 ALA A C 1
ATOM 1626 O O . ALA A 1 208 ? -12.813 1.357 24.535 1.00 78.44 208 ALA A O 1
ATOM 1627 N N . ARG A 1 209 ? -14.140 2.989 23.740 1.00 76.50 209 ARG A N 1
ATOM 1628 C CA . ARG A 1 209 ? -14.156 2.492 22.351 1.00 76.50 209 ARG A CA 1
ATOM 1629 C C . ARG A 1 209 ? -12.777 2.566 21.692 1.00 76.50 209 ARG A C 1
ATOM 1631 O O . ARG A 1 209 ? -12.382 1.614 21.027 1.00 76.50 209 ARG A O 1
ATOM 1638 N N . LEU A 1 210 ? -12.022 3.644 21.921 1.00 81.38 210 LEU A N 1
ATOM 1639 C CA . LEU A 1 210 ? -10.634 3.755 21.459 1.00 81.38 210 LEU A CA 1
ATOM 1640 C C . LEU A 1 210 ? -9.734 2.682 22.086 1.00 81.38 210 LEU A C 1
ATOM 1642 O O . LEU A 1 210 ? -8.944 2.068 21.378 1.00 81.38 210 LEU A O 1
ATOM 1646 N N . ALA A 1 211 ? -9.880 2.401 23.383 1.00 81.06 211 ALA A N 1
ATOM 1647 C CA . ALA A 1 211 ? -9.123 1.341 24.047 1.00 81.06 211 ALA A CA 1
ATOM 1648 C C . ALA A 1 211 ? -9.442 -0.051 23.468 1.00 81.06 211 ALA A C 1
ATOM 1650 O O . ALA A 1 211 ? -8.531 -0.848 23.242 1.00 81.06 211 ALA A O 1
ATOM 1651 N N . ALA A 1 212 ? -10.716 -0.329 23.170 1.00 77.62 212 ALA A N 1
ATOM 1652 C CA . ALA A 1 212 ? -11.122 -1.562 22.494 1.00 77.62 212 ALA A CA 1
ATOM 1653 C C . ALA A 1 212 ? -10.519 -1.665 21.080 1.00 77.62 212 ALA A C 1
ATOM 1655 O O . ALA A 1 212 ? -9.966 -2.703 20.721 1.00 77.62 212 ALA A O 1
ATOM 1656 N N . LEU A 1 213 ? -10.541 -0.570 20.312 1.00 81.75 213 LEU A N 1
ATOM 1657 C CA . LEU A 1 213 ? -9.918 -0.498 18.989 1.00 81.75 213 LEU A CA 1
ATOM 1658 C C . LEU A 1 213 ? -8.397 -0.719 19.059 1.00 81.75 213 LEU A C 1
ATOM 1660 O O . LEU A 1 213 ? -7.840 -1.452 18.244 1.00 81.75 213 LEU A O 1
ATOM 1664 N N . HIS A 1 214 ? -7.727 -0.142 20.058 1.00 85.94 214 HIS A N 1
ATOM 1665 C CA . HIS A 1 214 ? -6.296 -0.340 20.285 1.00 85.94 214 HIS A CA 1
ATOM 1666 C C . HIS A 1 214 ? -5.957 -1.806 20.578 1.00 85.94 214 HIS A C 1
ATOM 1668 O O . HIS A 1 214 ? -5.010 -2.353 20.008 1.00 85.94 214 HIS A O 1
ATOM 1674 N N . LYS A 1 215 ? -6.755 -2.463 21.428 1.00 81.44 215 LYS A N 1
ATOM 1675 C CA . LYS A 1 215 ? -6.608 -3.894 21.713 1.00 81.44 215 LYS A CA 1
ATOM 1676 C C . LYS A 1 215 ? -6.778 -4.731 20.442 1.00 81.44 215 LYS A C 1
ATOM 1678 O O . LYS A 1 215 ? -5.931 -5.570 20.154 1.00 81.44 215 LYS A O 1
ATOM 1683 N N . LEU A 1 216 ? -7.800 -4.440 19.637 1.00 81.00 216 LEU A N 1
ATOM 1684 C CA . LEU A 1 216 ? -8.042 -5.139 18.374 1.00 81.00 216 LEU A CA 1
ATOM 1685 C C . LEU A 1 216 ? -6.864 -4.993 17.395 1.00 81.00 216 LEU A C 1
ATOM 1687 O O . LEU A 1 216 ? -6.458 -5.966 16.760 1.00 81.00 216 LEU A O 1
ATOM 1691 N N . ILE A 1 217 ? -6.266 -3.800 17.302 1.00 84.50 217 ILE A N 1
ATOM 1692 C CA . ILE A 1 217 ? -5.049 -3.565 16.505 1.00 84.50 217 ILE A CA 1
ATOM 1693 C C . ILE A 1 217 ? -3.889 -4.426 17.014 1.00 84.50 217 ILE A C 1
ATOM 1695 O O . ILE A 1 217 ? -3.160 -5.015 16.212 1.00 84.50 217 ILE A O 1
ATOM 1699 N N . HIS A 1 218 ? -3.709 -4.513 18.334 1.00 84.94 218 HIS A N 1
ATOM 1700 C CA . HIS A 1 218 ? -2.660 -5.329 18.941 1.00 84.94 218 HIS A CA 1
ATOM 1701 C C . HIS A 1 218 ? -2.835 -6.824 18.626 1.00 84.94 218 HIS A C 1
ATOM 1703 O O . HIS A 1 218 ? -1.890 -7.478 18.169 1.00 84.94 218 HIS A O 1
ATOM 1709 N N . ASP A 1 219 ? -4.050 -7.349 18.784 1.00 80.62 219 ASP A N 1
ATOM 1710 C CA . ASP A 1 219 ? -4.382 -8.750 18.505 1.00 80.62 219 ASP A CA 1
ATOM 1711 C C . ASP A 1 219 ? -4.213 -9.079 17.008 1.00 80.62 219 ASP A C 1
ATOM 1713 O O . ASP A 1 219 ? -3.662 -10.123 16.630 1.00 80.62 219 ASP A O 1
ATOM 1717 N N . ALA A 1 220 ? -4.584 -8.141 16.131 1.00 81.25 220 ALA A N 1
ATOM 1718 C CA . ALA A 1 220 ? -4.420 -8.264 14.686 1.00 81.25 220 ALA A CA 1
ATOM 1719 C C . ALA A 1 220 ? -2.952 -8.214 14.234 1.00 81.25 220 ALA A C 1
ATOM 1721 O O . ALA A 1 220 ? -2.543 -9.028 13.400 1.00 81.25 220 ALA A O 1
ATOM 1722 N N . ARG A 1 221 ? -2.123 -7.339 14.820 1.00 85.19 221 ARG A N 1
ATOM 1723 C CA . ARG A 1 221 ? -0.668 -7.321 14.579 1.00 85.19 221 ARG A CA 1
ATOM 1724 C C . ARG A 1 221 ? -0.011 -8.624 15.016 1.00 85.19 221 ARG A C 1
ATOM 1726 O O . ARG A 1 221 ? 0.790 -9.183 14.268 1.00 85.19 221 ARG A O 1
ATOM 1733 N N . THR A 1 222 ? -0.368 -9.129 16.192 1.00 84.25 222 THR A N 1
ATOM 1734 C CA . THR A 1 222 ? 0.167 -10.393 16.717 1.00 84.25 222 THR A CA 1
ATOM 1735 C C . THR A 1 222 ? -0.187 -11.558 15.795 1.00 84.25 222 THR A C 1
ATOM 1737 O O . THR A 1 222 ? 0.681 -12.348 15.417 1.00 84.25 222 THR A O 1
ATOM 1740 N N . SER A 1 223 ? -1.439 -11.608 15.337 1.00 81.62 223 SER A N 1
ATOM 1741 C CA . SER A 1 223 ? -1.911 -12.609 14.376 1.00 81.62 223 SER A CA 1
ATOM 1742 C C . SER A 1 223 ? -1.187 -12.512 13.030 1.00 81.62 223 SER A C 1
ATOM 1744 O O . SER A 1 223 ? -0.758 -13.527 12.480 1.00 81.62 223 SER A O 1
ATOM 1746 N N . LEU A 1 224 ? -0.982 -11.300 12.508 1.00 84.06 224 LEU A N 1
ATOM 1747 C CA . LEU A 1 224 ? -0.213 -11.063 11.286 1.00 84.06 224 LEU A CA 1
ATOM 1748 C C . LEU A 1 224 ? 1.247 -11.516 11.431 1.00 84.06 224 LEU A C 1
ATOM 1750 O O . LEU A 1 224 ? 1.774 -12.193 10.547 1.00 84.06 224 LEU A O 1
ATOM 1754 N N . HIS A 1 225 ? 1.892 -11.198 12.555 1.00 83.06 225 HIS A N 1
ATOM 1755 C CA . HIS A 1 225 ? 3.252 -11.648 12.841 1.00 83.06 225 HIS A CA 1
ATOM 1756 C C . HIS A 1 225 ? 3.352 -13.170 12.903 1.00 83.06 225 HIS A C 1
ATOM 1758 O O . HIS A 1 225 ? 4.278 -13.730 12.321 1.00 83.06 225 HIS A O 1
ATOM 1764 N N . ALA A 1 226 ? 2.393 -13.841 13.538 1.00 79.81 226 ALA A N 1
ATOM 1765 C CA . ALA A 1 226 ? 2.350 -15.297 13.613 1.00 79.81 226 ALA A CA 1
ATOM 1766 C C . ALA A 1 226 ? 2.051 -15.961 12.255 1.00 79.81 226 ALA A C 1
ATOM 1768 O O . ALA A 1 226 ? 2.577 -17.034 11.962 1.00 79.81 226 ALA A O 1
ATOM 1769 N N . LEU A 1 227 ? 1.256 -15.322 11.387 1.00 78.81 227 LEU A N 1
ATOM 1770 C CA . LEU A 1 227 ? 1.037 -15.792 10.015 1.00 78.81 227 LEU A CA 1
ATOM 1771 C C . LEU A 1 227 ? 2.329 -15.767 9.191 1.00 78.81 227 LEU A C 1
ATOM 1773 O O . LEU A 1 227 ? 2.594 -16.708 8.439 1.00 78.81 227 LEU A O 1
ATOM 1777 N N . VAL A 1 228 ? 3.112 -14.695 9.331 1.00 79.94 228 VAL A N 1
ATOM 1778 C CA . VAL A 1 228 ? 4.348 -14.482 8.568 1.00 79.94 228 VAL A CA 1
ATOM 1779 C C . VAL A 1 228 ? 5.531 -15.258 9.159 1.00 79.94 228 VAL A C 1
ATOM 1781 O O . VAL A 1 228 ? 6.363 -15.778 8.416 1.00 79.94 228 VAL A O 1
ATOM 1784 N N . ASN A 1 229 ? 5.578 -15.390 10.484 1.00 75.12 229 ASN A N 1
ATOM 1785 C CA . ASN A 1 229 ? 6.593 -16.119 11.237 1.00 75.12 229 ASN A CA 1
ATOM 1786 C C . ASN A 1 229 ? 5.918 -17.196 12.101 1.00 75.12 229 ASN A C 1
ATOM 1788 O O . ASN A 1 229 ? 5.728 -16.984 13.301 1.00 75.12 229 ASN A O 1
ATOM 1792 N N . PRO A 1 230 ? 5.537 -18.348 11.519 1.00 64.69 230 PRO A N 1
ATOM 1793 C CA . PRO A 1 230 ? 4.910 -19.408 12.293 1.00 64.69 230 PRO A CA 1
ATOM 1794 C C . PRO A 1 230 ? 5.877 -19.891 13.389 1.00 64.69 230 PRO A C 1
ATOM 1796 O O . PRO A 1 230 ? 7.043 -20.174 13.080 1.00 64.69 230 PRO A O 1
ATOM 1799 N N . PRO A 1 231 ? 5.443 -19.980 14.660 1.00 57.31 231 PRO A N 1
ATOM 1800 C CA . PRO A 1 231 ? 6.284 -20.510 15.724 1.00 57.31 231 PRO A CA 1
ATOM 1801 C C . PRO A 1 231 ? 6.712 -21.948 15.397 1.00 57.31 231 PRO A C 1
ATOM 1803 O O . PRO A 1 231 ? 5.949 -22.726 14.826 1.00 57.31 231 PRO A O 1
ATOM 1806 N N . ARG A 1 232 ? 7.950 -22.314 15.766 1.00 54.81 232 ARG A N 1
ATOM 1807 C CA . ARG A 1 232 ? 8.479 -23.687 15.596 1.00 54.81 232 ARG A CA 1
ATOM 1808 C C . ARG A 1 232 ? 7.637 -24.735 16.333 1.00 54.81 232 ARG A C 1
ATOM 1810 O O . ARG A 1 232 ? 7.630 -25.893 15.933 1.00 54.81 232 ARG A O 1
ATOM 1817 N N . VAL A 1 233 ? 6.931 -24.320 17.383 1.00 48.16 233 VAL A N 1
ATOM 1818 C CA . VAL A 1 233 ? 5.901 -25.110 18.055 1.00 48.16 233 VAL A CA 1
ATOM 1819 C C . VAL A 1 233 ? 4.581 -24.769 17.382 1.00 48.16 233 VAL A C 1
ATOM 1821 O O . VAL A 1 233 ? 4.106 -23.638 17.479 1.00 48.16 233 VAL A O 1
ATOM 1824 N N . VAL A 1 234 ? 4.022 -25.736 16.659 1.00 43.94 234 VAL A N 1
ATOM 1825 C CA . VAL A 1 234 ? 2.726 -25.626 15.987 1.00 43.94 234 VAL A CA 1
ATOM 1826 C C . VAL A 1 234 ? 1.639 -25.552 17.060 1.00 43.94 234 VAL A C 1
ATOM 1828 O O . VAL A 1 234 ? 0.975 -26.538 17.345 1.00 43.94 234 VAL A O 1
ATOM 1831 N N . ASN A 1 235 ? 1.448 -24.384 17.669 1.00 43.06 235 ASN A N 1
ATOM 1832 C CA . ASN A 1 235 ? 0.118 -24.028 18.121 1.00 43.06 235 ASN A CA 1
ATOM 1833 C C . ASN A 1 235 ? -0.597 -23.551 16.862 1.00 43.06 235 ASN A C 1
ATOM 1835 O O . ASN A 1 235 ? -0.250 -22.483 16.344 1.00 43.06 235 ASN A O 1
ATOM 1839 N N . PRO A 1 236 ? -1.526 -24.342 16.298 1.00 46.31 236 PRO A N 1
ATOM 1840 C CA . PRO A 1 236 ? -2.387 -23.807 15.273 1.00 46.31 236 PRO A CA 1
ATOM 1841 C C . PRO A 1 236 ? -3.080 -22.622 15.937 1.00 46.31 236 PRO A C 1
ATOM 1843 O O . PRO A 1 236 ? -3.835 -22.799 16.889 1.00 46.31 236 PRO A O 1
ATOM 1846 N N . LEU A 1 237 ? -2.807 -21.403 15.468 1.00 48.44 237 LEU A N 1
ATOM 1847 C CA . LEU A 1 237 ? -3.813 -20.356 15.564 1.00 48.44 237 LEU A CA 1
ATOM 1848 C C . LEU A 1 237 ? -5.081 -21.018 15.039 1.00 48.44 237 LEU A C 1
ATOM 1850 O O . LEU A 1 237 ? -5.141 -21.361 13.854 1.00 48.44 237 LEU A O 1
ATOM 1854 N N . GLN A 1 238 ? -6.003 -21.353 15.946 1.00 51.06 238 GLN A N 1
ATOM 1855 C CA . GLN A 1 238 ? -7.232 -22.033 15.584 1.00 51.06 238 GLN A CA 1
ATOM 1856 C C . GLN A 1 238 ? -7.839 -21.168 14.488 1.00 51.06 238 GLN A C 1
ATOM 1858 O O . GLN A 1 238 ? -8.066 -19.980 14.699 1.00 51.06 238 GLN A O 1
ATOM 1863 N N . ARG A 1 239 ? -8.008 -21.716 13.280 1.00 49.59 239 ARG A N 1
ATOM 1864 C CA . ARG A 1 239 ? -8.530 -20.957 12.130 1.00 49.59 239 ARG A CA 1
ATOM 1865 C C . ARG A 1 239 ? -9.837 -20.221 12.471 1.00 49.59 239 ARG A C 1
ATOM 1867 O O . ARG A 1 239 ? -10.102 -19.197 11.852 1.00 49.59 239 ARG A O 1
ATOM 1874 N N . GLY A 1 240 ? -10.583 -20.708 13.472 1.00 52.47 240 GLY A N 1
ATOM 1875 C CA . GLY A 1 240 ? -11.706 -20.018 14.112 1.00 52.47 240 GLY A CA 1
ATOM 1876 C C . GLY A 1 240 ? -11.351 -18.614 14.612 1.00 52.47 240 GLY A C 1
ATOM 1877 O O . GLY A 1 240 ? -11.933 -17.655 14.123 1.00 52.47 240 GLY A O 1
ATOM 1878 N N . ASN A 1 241 ? -10.313 -18.463 15.442 1.00 63.69 241 ASN A N 1
ATOM 1879 C CA . ASN A 1 241 ? -9.899 -17.163 15.991 1.00 63.69 241 ASN A CA 1
ATOM 1880 C C . ASN A 1 241 ? -9.500 -16.151 14.909 1.00 63.69 241 ASN A C 1
ATOM 1882 O O . ASN A 1 241 ? -9.740 -14.961 15.066 1.00 63.69 241 ASN A O 1
ATOM 1886 N N . LEU A 1 242 ? -8.886 -16.590 13.802 1.00 64.62 242 LEU A N 1
ATOM 1887 C CA . LEU A 1 242 ? -8.492 -15.667 12.730 1.00 64.62 242 LEU A CA 1
ATOM 1888 C C . LEU A 1 242 ? -9.705 -15.182 11.921 1.00 64.62 242 LEU A C 1
ATOM 1890 O O . LEU A 1 242 ? -9.730 -14.035 11.484 1.00 64.62 242 LEU A O 1
ATOM 1894 N N . LEU A 1 243 ? -10.690 -16.056 11.693 1.00 67.25 243 LEU A N 1
ATOM 1895 C CA . LEU A 1 243 ? -11.928 -15.708 10.994 1.00 67.25 243 LEU A CA 1
ATOM 1896 C C . LEU A 1 243 ? -12.820 -14.809 11.849 1.00 67.25 243 LEU A C 1
ATOM 1898 O O . LEU A 1 243 ? -13.345 -13.829 11.326 1.00 67.25 243 LEU A O 1
ATOM 1902 N N . GLU A 1 244 ? -12.940 -15.106 13.142 1.00 73.31 244 GLU A N 1
ATOM 1903 C CA . GLU A 1 244 ? -13.633 -14.258 14.116 1.00 73.31 244 GLU A CA 1
ATOM 1904 C C . GLU A 1 244 ? -12.985 -12.880 14.193 1.00 73.31 244 GLU A C 1
ATOM 1906 O O . GLU A 1 244 ? -13.667 -11.878 14.001 1.00 73.31 244 GLU A O 1
ATOM 1911 N N . LEU A 1 245 ? -11.657 -12.825 14.325 1.00 73.44 245 LEU A N 1
ATOM 1912 C CA . LEU A 1 245 ? -10.912 -11.571 14.314 1.00 73.44 245 LEU A CA 1
ATOM 1913 C C . LEU A 1 245 ? -11.126 -10.804 13.004 1.00 73.44 245 LEU A C 1
ATOM 1915 O O . LEU A 1 245 ? -11.376 -9.607 13.015 1.00 73.44 245 LEU A O 1
ATOM 1919 N N . VAL A 1 246 ? -11.078 -11.474 11.851 1.00 74.62 246 VAL A N 1
ATOM 1920 C CA . VAL A 1 246 ? -11.372 -10.838 10.558 1.00 74.62 246 VAL A CA 1
ATOM 1921 C C . VAL A 1 246 ? -12.795 -10.278 10.511 1.00 74.62 246 VAL A C 1
ATOM 1923 O O . VAL A 1 246 ? -12.999 -9.188 9.973 1.00 74.62 246 VAL A O 1
ATOM 1926 N N . HIS A 1 247 ? -13.774 -11.011 11.038 1.00 78.25 247 HIS A N 1
ATOM 1927 C CA . HIS A 1 247 ? -15.161 -10.568 11.087 1.00 78.25 247 HIS A CA 1
ATOM 1928 C C . HIS A 1 247 ? -15.324 -9.350 12.003 1.00 78.25 247 HIS A C 1
ATOM 1930 O O . HIS A 1 247 ? -15.926 -8.357 11.596 1.00 78.25 247 HIS A O 1
ATOM 1936 N N . GLU A 1 248 ? -14.709 -9.387 13.183 1.00 76.38 248 GLU A N 1
ATOM 1937 C CA . GLU A 1 248 ? -14.689 -8.290 14.145 1.00 76.38 248 GLU A CA 1
ATOM 1938 C C . GLU A 1 248 ? -14.035 -7.042 13.540 1.00 76.38 248 GLU A C 1
ATOM 1940 O O . GLU A 1 248 ? -14.654 -5.978 13.519 1.00 76.38 248 GLU A O 1
ATOM 1945 N N . ILE A 1 249 ? -12.860 -7.182 12.915 1.00 77.50 249 ILE A N 1
ATOM 1946 C CA . ILE A 1 249 ? -12.179 -6.091 12.206 1.00 77.50 249 ILE A CA 1
ATOM 1947 C C . ILE A 1 249 ? -13.080 -5.492 11.120 1.00 77.50 249 ILE A C 1
ATOM 1949 O O . ILE A 1 249 ? -13.225 -4.274 11.049 1.00 77.50 249 ILE A O 1
ATOM 1953 N N . ASN A 1 250 ? -13.710 -6.319 10.282 1.00 74.94 250 ASN A N 1
ATOM 1954 C CA . ASN A 1 250 ? -14.592 -5.825 9.223 1.00 74.94 250 ASN A CA 1
ATOM 1955 C C . ASN A 1 250 ? -15.819 -5.092 9.788 1.00 74.94 250 ASN A C 1
ATOM 1957 O O . ASN A 1 250 ? -16.237 -4.082 9.222 1.00 74.94 250 ASN A O 1
ATOM 1961 N N . SER A 1 251 ? -16.389 -5.581 10.893 1.00 77.75 251 SER A N 1
ATOM 1962 C CA . SER A 1 251 ? -17.523 -4.932 11.557 1.00 77.75 251 SER A CA 1
ATOM 1963 C C . SER A 1 251 ? -17.133 -3.567 12.124 1.00 77.75 251 SER A C 1
ATOM 1965 O O . SER A 1 251 ? -17.836 -2.585 11.898 1.00 77.75 251 SER A O 1
ATOM 1967 N N . VAL A 1 252 ? -15.967 -3.478 12.768 1.00 72.94 252 VAL A N 1
ATOM 1968 C CA . VAL A 1 252 ? -15.443 -2.245 13.361 1.00 72.94 252 VAL A CA 1
ATOM 1969 C C . VAL A 1 252 ? -15.039 -1.246 12.285 1.00 72.94 252 VAL A C 1
ATOM 1971 O O . VAL A 1 252 ? -15.300 -0.060 12.447 1.00 72.94 252 VAL A O 1
ATOM 1974 N N . LEU A 1 253 ? -14.455 -1.695 11.172 1.00 72.88 253 LEU A N 1
ATOM 1975 C CA . LEU A 1 253 ? -14.145 -0.818 10.043 1.00 72.88 253 LEU A CA 1
ATOM 1976 C C . LEU A 1 253 ? -15.417 -0.220 9.437 1.00 72.88 253 LEU A C 1
ATOM 1978 O O . LEU A 1 253 ? -15.454 0.985 9.216 1.00 72.88 253 LEU A O 1
ATOM 1982 N N . ARG A 1 254 ? -16.467 -1.027 9.226 1.00 73.75 254 ARG A N 1
ATOM 1983 C CA . ARG A 1 254 ? -17.763 -0.529 8.738 1.00 73.75 254 ARG A CA 1
ATOM 1984 C C . ARG A 1 254 ? -18.396 0.452 9.719 1.00 73.75 254 ARG A C 1
ATOM 1986 O O . ARG A 1 254 ? -18.645 1.591 9.360 1.00 73.75 254 ARG A O 1
ATOM 1993 N N . LEU A 1 255 ? -18.569 0.055 10.979 1.00 69.00 255 LEU A N 1
ATOM 1994 C CA . LEU A 1 255 ? -19.163 0.913 12.012 1.00 69.00 255 LEU A CA 1
ATOM 1995 C C . LEU A 1 255 ? -18.343 2.190 12.260 1.00 69.00 255 LEU A C 1
ATOM 1997 O O . LEU A 1 255 ? -18.896 3.259 12.503 1.00 69.00 255 LEU A O 1
ATOM 2001 N N . GLY A 1 256 ? -17.016 2.091 12.202 1.00 60.69 256 GLY A N 1
ATOM 2002 C CA . GLY A 1 256 ? -16.108 3.218 12.373 1.00 60.69 256 GLY A CA 1
ATOM 2003 C C . GLY A 1 256 ? -16.210 4.235 11.241 1.00 60.69 256 GLY A C 1
ATOM 2004 O O . GLY A 1 256 ? -16.298 5.432 11.516 1.00 60.69 256 GLY A O 1
ATOM 2005 N N . LEU A 1 257 ? -16.226 3.757 9.993 1.00 61.16 257 LEU A N 1
ATOM 2006 C CA . LEU A 1 257 ? -16.368 4.593 8.799 1.00 61.16 257 LEU A CA 1
ATOM 2007 C C . LEU A 1 257 ? -17.776 5.191 8.675 1.00 61.16 257 LEU A C 1
ATOM 2009 O O . LEU A 1 257 ? -17.894 6.368 8.346 1.00 61.16 257 LEU A O 1
ATOM 2013 N N . ASP A 1 258 ? -18.816 4.413 8.979 1.00 61.41 258 ASP A N 1
ATOM 2014 C CA . ASP A 1 258 ? -20.207 4.807 8.736 1.00 61.41 258 ASP A CA 1
ATOM 2015 C C . ASP A 1 258 ? -20.825 5.615 9.894 1.00 61.41 258 ASP A C 1
ATOM 2017 O O . ASP A 1 258 ? -21.702 6.442 9.656 1.00 61.41 258 ASP A O 1
ATOM 2021 N N . ASP A 1 259 ? -20.395 5.403 11.146 1.00 64.00 259 ASP A N 1
ATOM 2022 C CA . ASP A 1 259 ? -21.064 5.979 12.328 1.00 64.00 259 ASP A CA 1
ATOM 2023 C C . ASP A 1 259 ? -20.123 6.796 13.224 1.00 64.00 259 ASP A C 1
ATOM 2025 O O . ASP A 1 259 ? -20.488 7.876 13.689 1.00 64.00 259 ASP A O 1
ATOM 2029 N N . LEU A 1 260 ? -18.895 6.327 13.473 1.00 61.66 260 LEU A N 1
ATOM 2030 C CA . LEU A 1 260 ? -18.017 6.964 14.462 1.00 61.66 260 LEU A CA 1
ATOM 2031 C C . LEU A 1 260 ? -17.387 8.268 13.947 1.00 61.66 260 LEU A C 1
ATOM 2033 O O . LEU A 1 260 ? -17.466 9.290 14.628 1.00 61.66 260 LEU A O 1
ATOM 2037 N N . VAL A 1 261 ? -16.783 8.241 12.756 1.00 62.69 261 VAL A N 1
ATOM 2038 C CA . VAL A 1 261 ? -16.137 9.422 12.154 1.00 62.69 261 VAL A CA 1
ATOM 2039 C C . VAL A 1 261 ? -17.157 10.533 11.854 1.00 62.69 261 VAL A C 1
ATOM 2041 O O . VAL A 1 261 ? -16.972 11.639 12.366 1.00 62.69 261 VAL A O 1
ATOM 2044 N N . PRO A 1 262 ? -18.290 10.266 11.169 1.00 66.69 262 PRO A N 1
ATOM 2045 C CA . PRO A 1 262 ? -19.270 11.307 10.861 1.00 66.69 262 PRO A CA 1
ATOM 2046 C C . PRO A 1 262 ? -19.898 11.922 12.115 1.00 66.69 262 PRO A C 1
ATOM 2048 O O . PRO A 1 262 ? -20.138 13.128 12.163 1.00 66.69 262 PRO A O 1
ATOM 2051 N N . ARG A 1 263 ? -20.142 11.130 13.171 1.00 65.44 263 ARG A N 1
ATOM 2052 C CA . ARG A 1 263 ? -20.676 11.667 14.432 1.00 65.44 263 ARG A CA 1
ATOM 2053 C C . ARG A 1 263 ? -19.687 12.583 15.131 1.00 65.44 263 ARG A C 1
ATOM 2055 O O . ARG A 1 263 ? -20.093 13.651 15.579 1.00 65.44 263 ARG A O 1
ATOM 2062 N N . ILE A 1 264 ? -18.417 12.194 15.225 1.00 63.00 264 ILE A N 1
ATOM 2063 C CA . ILE A 1 264 ? -17.402 13.028 15.875 1.00 63.00 264 ILE A CA 1
ATOM 2064 C C . ILE A 1 264 ? -17.188 14.318 15.072 1.00 63.00 264 ILE A C 1
ATOM 2066 O O . ILE A 1 264 ? -17.110 15.397 15.665 1.00 63.00 264 ILE A O 1
ATOM 2070 N N . ASP A 1 265 ? -17.178 14.234 13.742 1.00 66.19 265 ASP A N 1
ATOM 2071 C CA . ASP A 1 265 ? -17.073 15.405 12.871 1.00 66.19 265 ASP A CA 1
ATOM 2072 C C . ASP A 1 265 ? -18.296 16.319 12.994 1.00 66.19 265 ASP A C 1
ATOM 2074 O O . ASP A 1 265 ? -18.132 17.520 13.211 1.00 66.19 265 ASP A O 1
ATOM 2078 N N . SER A 1 266 ? -19.515 15.768 12.977 1.00 70.12 266 SER A N 1
ATOM 2079 C CA . SER A 1 266 ? -20.749 16.552 13.143 1.00 70.12 266 SER A CA 1
ATOM 2080 C C . SER A 1 266 ? -20.832 17.227 14.515 1.00 70.12 266 SER A C 1
ATOM 2082 O O . SER A 1 266 ? -21.181 18.400 14.597 1.00 70.12 266 SER A O 1
ATOM 2084 N N . GLN A 1 267 ? -20.438 16.548 15.598 1.00 65.31 267 GLN A N 1
ATOM 2085 C CA . GLN A 1 267 ? -20.371 17.153 16.931 1.00 65.31 267 GLN A CA 1
ATOM 2086 C C . GLN A 1 267 ? -19.302 18.246 16.999 1.00 65.31 267 GLN A C 1
ATOM 2088 O O . GLN A 1 267 ? -19.513 19.290 17.619 1.00 65.31 267 GLN A O 1
ATOM 2093 N N . THR A 1 268 ? -18.165 18.042 16.333 1.00 60.75 268 THR A N 1
ATOM 2094 C CA . THR A 1 268 ? -17.114 19.058 16.231 1.00 60.75 268 THR A CA 1
ATOM 2095 C C . THR A 1 268 ? -17.598 20.272 15.429 1.00 60.75 268 THR A C 1
ATOM 2097 O O . THR A 1 268 ? -17.307 21.402 15.818 1.00 60.75 268 THR A O 1
ATOM 2100 N N . GLN A 1 269 ? -18.358 20.078 14.350 1.00 65.38 269 GLN A N 1
ATOM 2101 C CA . GLN A 1 269 ? -18.946 21.158 13.550 1.00 65.38 269 GLN A CA 1
ATOM 2102 C C . GLN A 1 269 ? -20.055 21.901 14.301 1.00 65.38 269 GLN A C 1
ATOM 2104 O O . GLN A 1 269 ? -19.989 23.119 14.403 1.00 65.38 269 GLN A O 1
ATOM 2109 N N . GLN A 1 270 ? -20.991 21.198 14.940 1.00 65.94 270 GLN A N 1
ATOM 2110 C CA . GLN A 1 270 ? -22.057 21.811 15.744 1.00 65.94 270 GLN A CA 1
ATOM 2111 C C . GLN A 1 270 ? -21.505 22.656 16.899 1.00 65.94 270 GLN A C 1
ATOM 2113 O O . GLN A 1 270 ? -22.022 23.729 17.207 1.00 65.94 270 GLN A O 1
ATOM 2118 N N . LEU A 1 271 ? -20.428 22.196 17.544 1.00 59.69 271 LEU A N 1
ATOM 2119 C CA . LEU A 1 271 ? -19.727 22.986 18.556 1.00 59.69 271 LEU A CA 1
ATOM 2120 C C . LEU A 1 271 ? -18.953 24.161 17.949 1.00 59.69 271 LEU A C 1
ATOM 2122 O O . LEU A 1 271 ? -18.724 25.140 18.642 1.00 59.69 271 LEU A O 1
ATOM 2126 N N . HIS A 1 272 ? -18.528 24.082 16.687 1.00 59.44 272 HIS A N 1
ATOM 2127 C CA . HIS A 1 272 ? -17.897 25.207 15.997 1.00 59.44 272 HIS A CA 1
ATOM 2128 C C . HIS A 1 272 ? -18.919 26.297 15.656 1.00 59.44 272 HIS A C 1
ATOM 2130 O O . HIS A 1 272 ? -18.673 27.461 15.949 1.00 59.44 272 HIS A O 1
ATOM 2136 N N . GLU A 1 273 ? -20.078 25.911 15.122 1.00 63.22 273 GLU A N 1
ATOM 2137 C CA . GLU A 1 273 ? -21.176 26.818 14.768 1.00 63.22 273 GLU A CA 1
ATOM 2138 C C . GLU A 1 273 ? -21.768 27.514 15.998 1.00 63.22 273 GLU A C 1
ATOM 2140 O O . GLU A 1 273 ? -22.047 28.706 15.953 1.00 63.22 273 GLU A O 1
ATOM 2145 N N . ARG A 1 274 ? -21.869 26.818 17.139 1.00 58.78 274 ARG A N 1
ATOM 2146 C CA . ARG A 1 274 ? -22.295 27.420 18.418 1.00 58.78 274 ARG A CA 1
ATOM 2147 C C . ARG A 1 274 ? -21.298 28.413 19.025 1.00 58.78 274 ARG A C 1
ATOM 2149 O O . ARG A 1 274 ? -21.653 29.090 19.983 1.00 58.78 274 ARG A O 1
ATOM 2156 N N . ILE A 1 275 ? -20.055 28.452 18.540 1.00 55.75 275 ILE A N 1
ATOM 2157 C CA . ILE A 1 275 ? -18.984 29.319 19.059 1.00 55.75 275 ILE A CA 1
ATOM 2158 C C . ILE A 1 275 ? -18.710 30.503 18.105 1.00 55.75 275 ILE A C 1
ATOM 2160 O O . ILE A 1 275 ? -17.893 31.360 18.441 1.00 55.75 275 ILE A O 1
ATOM 2164 N N . LEU A 1 276 ? -19.401 30.630 16.958 1.00 46.69 276 LEU A N 1
ATOM 2165 C CA . LEU A 1 276 ? -19.387 31.904 16.227 1.00 46.69 276 LEU A CA 1
ATOM 2166 C C . LEU A 1 276 ? -20.099 32.973 17.079 1.00 46.69 276 LEU A C 1
ATOM 2168 O O . LEU A 1 276 ? -21.266 32.777 17.417 1.00 46.69 276 LEU A O 1
ATOM 2172 N N . PRO A 1 277 ? -19.436 34.085 17.443 1.00 46.56 277 PRO A N 1
ATOM 2173 C CA . PRO A 1 277 ? -20.136 35.209 18.043 1.00 46.56 277 PRO A CA 1
ATOM 2174 C C . PRO A 1 277 ? -21.045 35.842 16.985 1.00 46.56 277 PRO A C 1
ATOM 2176 O O . PRO A 1 277 ? -20.607 36.055 15.851 1.00 46.56 277 PRO A O 1
ATOM 2179 N N . ASP A 1 278 ? -22.285 36.153 17.369 1.00 46.25 278 ASP A N 1
ATOM 2180 C CA . ASP A 1 278 ? -23.132 37.103 16.648 1.00 46.25 278 ASP A CA 1
ATOM 2181 C C . ASP A 1 278 ? -22.280 38.333 16.301 1.00 46.25 278 ASP A C 1
ATOM 2183 O O . ASP A 1 278 ? -21.708 38.978 17.186 1.00 46.25 278 ASP A O 1
ATOM 2187 N N . GLN A 1 279 ? -22.134 38.631 15.009 1.00 46.59 279 GLN A N 1
ATOM 2188 C CA . GLN A 1 279 ? -21.584 39.916 14.593 1.00 46.59 279 GLN A CA 1
ATOM 2189 C C . GLN A 1 279 ? -22.513 41.007 15.141 1.00 46.59 279 GLN A C 1
ATOM 2191 O O . GLN A 1 279 ? -23.714 40.943 14.880 1.00 46.59 279 GLN A O 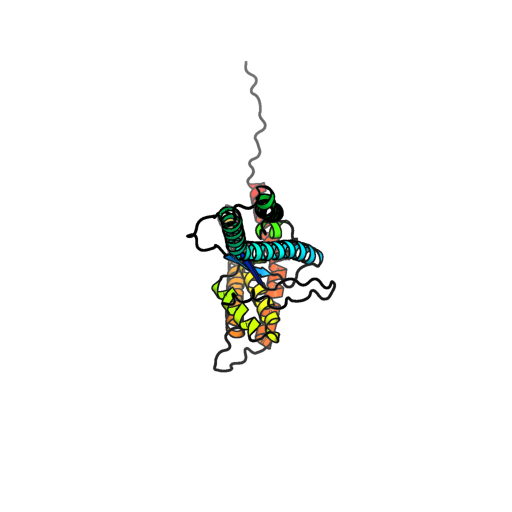1
ATOM 2196 N N . PRO A 1 280 ? -22.013 41.998 15.898 1.00 44.41 280 PRO A N 1
ATOM 2197 C CA . PRO A 1 280 ? -22.849 43.116 16.284 1.00 44.41 280 PRO A CA 1
ATOM 2198 C C . PRO A 1 280 ? -23.133 43.955 15.037 1.00 44.41 280 PRO A C 1
ATOM 2200 O O . PRO A 1 280 ? -22.201 44.423 14.378 1.00 44.41 280 PRO A O 1
ATOM 2203 N N . ASP A 1 281 ? -24.420 44.130 14.733 1.00 45.47 281 ASP A N 1
ATOM 2204 C CA . ASP A 1 281 ? -24.910 45.108 13.769 1.00 45.47 281 ASP A CA 1
ATOM 2205 C C . ASP A 1 281 ? -24.257 46.465 14.048 1.00 45.47 281 ASP A C 1
ATOM 2207 O O . ASP A 1 281 ? -24.339 47.021 15.148 1.00 45.47 281 ASP A O 1
ATOM 2211 N N . GLU A 1 282 ? -23.587 46.989 13.030 1.00 42.09 282 GLU A N 1
ATOM 2212 C CA . GLU A 1 282 ? -22.910 48.275 13.030 1.00 42.09 282 GLU A CA 1
ATOM 2213 C C . GLU A 1 282 ? -23.965 49.396 13.137 1.00 42.09 282 GLU A C 1
ATOM 2215 O O . GLU A 1 282 ? -24.421 49.967 12.149 1.00 42.09 282 GLU A O 1
ATOM 2220 N N . GLN A 1 283 ? -24.409 49.713 14.358 1.00 44.16 283 GLN A N 1
ATOM 2221 C CA . GLN A 1 283 ? -25.130 50.954 14.633 1.00 44.16 283 GLN A CA 1
ATOM 2222 C C . GLN A 1 283 ? -24.141 52.119 14.535 1.00 44.16 283 GLN A C 1
ATOM 2224 O O . GLN A 1 283 ? -23.480 52.492 15.503 1.00 44.16 283 GLN A O 1
ATOM 2229 N N . THR A 1 284 ? -24.050 52.714 13.346 1.00 41.06 284 THR A N 1
ATOM 2230 C CA . THR A 1 284 ? -23.445 54.035 13.130 1.00 41.06 284 THR A CA 1
ATOM 2231 C C . THR A 1 284 ? -24.023 55.059 14.117 1.00 41.06 284 THR A C 1
ATOM 2233 O O . THR A 1 284 ? -25.239 55.285 14.095 1.00 41.06 284 THR A O 1
ATOM 2236 N N . PRO A 1 285 ? -23.204 55.745 14.937 1.00 43.91 285 PRO A N 1
ATOM 2237 C CA . PRO A 1 285 ? -23.676 56.884 15.707 1.00 43.91 285 PRO A CA 1
ATOM 2238 C C . PRO A 1 285 ? -23.881 58.077 14.767 1.00 43.91 285 PRO A C 1
ATOM 2240 O O . PRO A 1 285 ? -22.969 58.473 14.040 1.00 43.91 285 PRO A O 1
ATOM 2243 N N . LYS A 1 286 ? -25.071 58.686 14.805 1.00 44.94 286 LYS A N 1
ATOM 2244 C CA . LYS A 1 286 ? -25.268 60.051 14.301 1.00 44.94 286 LYS A CA 1
ATOM 2245 C C . LYS A 1 286 ? -24.478 61.003 15.203 1.00 44.94 286 LYS A C 1
ATOM 2247 O O . LYS A 1 286 ? -24.740 61.050 16.403 1.00 44.94 286 LYS A O 1
ATOM 2252 N N . LEU A 1 287 ? -23.518 61.728 14.632 1.00 42.94 287 LEU A N 1
ATOM 2253 C CA . LEU A 1 287 ? -22.872 62.855 15.307 1.00 42.94 287 LEU A CA 1
ATOM 2254 C C . LEU A 1 287 ? -23.841 64.054 15.402 1.00 42.94 287 LEU A C 1
ATOM 2256 O O . LEU A 1 287 ? -24.673 64.206 14.502 1.00 42.94 287 LEU A O 1
ATOM 2260 N N . PRO A 1 288 ? -23.750 64.868 16.474 1.00 51.69 288 PRO A N 1
ATOM 2261 C CA . PRO A 1 288 ? -24.446 66.150 16.583 1.00 51.69 288 PRO A CA 1
ATOM 2262 C C . PRO A 1 288 ? -23.914 67.197 15.596 1.00 51.69 288 PRO A C 1
ATOM 2264 O O . PRO A 1 288 ? -22.705 67.149 15.267 1.00 51.69 288 PRO A O 1
#

Secondary stru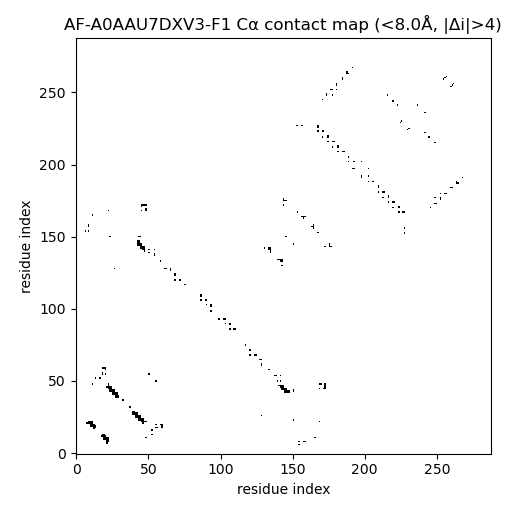cture (DSSP, 8-state):
--------PPPPB-TTT--B--SEEEEE--SS-SSTTS---EEEEEEPTT--HHHHHHHHHHHHHHHHHHHHHHHHHHHHHHHHHHHHHHHHHHHHTT--GGGGHHHHHHHHHHHHHHHHHHHHTTS---HHHHHHHSSS--EEEE-HHHHHHHHHHHHH-GGGHHHHHHHHHHHHHHHHHHHHHHHHHHHHHTSTT--HHHHHHHHHHHHHHHHHHHHHHHHHHHHHS--SS-----HHHHHHHHHHHHHHHHHIIIIIHHHHHHHHHHHHHTTS--PPP--PPPP-

pLDDT: mean 70.04, std 15.39, range [21.78, 89.44]